Protein AF-A0A1K1P0M0-F1 (afdb_monomer)

Solvent-accessible surface area (backbone atoms only — not comparable to full-atom values): 11527 Å² total; per-residue (Å²): 137,91,86,79,91,86,73,49,51,72,96,44,72,70,45,14,29,52,44,31,20,53,54,50,42,76,74,61,51,76,80,54,73,44,41,43,78,38,60,40,75,85,48,90,54,63,65,51,54,67,32,54,59,63,50,19,52,50,52,29,37,42,72,56,42,67,52,69,46,62,41,50,71,63,39,63,39,35,50,56,74,47,68,60,59,44,75,55,93,95,63,62,42,75,55,58,67,72,58,46,43,53,49,48,31,52,33,43,26,72,75,70,69,45,81,49,93,42,55,69,55,27,54,51,50,46,30,47,52,50,23,52,50,50,50,42,40,76,73,68,45,67,59,83,80,44,60,68,53,37,33,56,42,50,46,40,61,78,41,55,67,63,51,60,57,78,69,63,72,88,72,86,85,74,84,81,78,71,85,90,79,74,82,73,77,92,74,78,93,80,86,132

Radius of gyration: 18.88 Å; Cα contacts (8 Å, |Δi|>4): 207; chains: 1; bounding box: 41×46×56 Å

Secondary structure (DSSP, 8-state):
---------SSSHHHHHHHHHHHHHHH--TT---EEEPP-TT-SSHHHHH-HHHHHHHHHHHHHTS--EEE-TTHHHHHTT--SEESSTTS-EEPPHHHHHHHHHHHHHHHH----SSHHHHHHHHHHHHHHHHHHHHTT--GGGS-HHHHHHHHHHH-HHHHHHHT---------------PPP-------

Structure (mmCIF, N/CA/C/O backbone):
data_AF-A0A1K1P0M0-F1
#
_entry.id   AF-A0A1K1P0M0-F1
#
loop_
_atom_site.group_PDB
_atom_site.id
_atom_site.type_symbol
_atom_site.label_atom_id
_atom_site.label_alt_id
_atom_site.label_comp_id
_atom_site.label_asym_id
_atom_site.label_entity_id
_atom_site.label_seq_id
_atom_site.pdbx_PDB_ins_code
_atom_site.Cartn_x
_atom_site.Cartn_y
_atom_site.Cartn_z
_atom_site.occupancy
_atom_site.B_iso_or_equiv
_atom_site.auth_seq_id
_atom_site.auth_comp_id
_atom_site.auth_asym_id
_atom_site.auth_atom_id
_atom_site.pdbx_PDB_model_num
ATOM 1 N N . MET A 1 1 ? 10.288 -13.208 8.713 1.00 59.00 1 MET A N 1
ATOM 2 C CA . MET A 1 1 ? 9.704 -12.648 7.476 1.00 59.00 1 MET A CA 1
ATOM 3 C C . MET A 1 1 ? 10.848 -12.264 6.558 1.00 59.00 1 MET A C 1
ATOM 5 O O . MET A 1 1 ? 11.772 -11.614 7.030 1.00 59.00 1 MET A O 1
ATOM 9 N N . THR A 1 2 ? 10.818 -12.685 5.298 1.00 74.25 2 THR A N 1
ATOM 10 C CA . THR A 1 2 ? 11.825 -12.286 4.304 1.00 74.25 2 THR A CA 1
ATOM 11 C C . THR A 1 2 ? 11.268 -11.102 3.524 1.00 74.25 2 THR A C 1
ATOM 13 O O . THR A 1 2 ? 10.201 -11.223 2.932 1.00 74.25 2 THR A O 1
ATOM 16 N N . ALA A 1 3 ? 11.953 -9.958 3.546 1.00 83.12 3 ALA A N 1
ATOM 17 C CA . ALA A 1 3 ? 11.587 -8.788 2.751 1.00 83.12 3 ALA A CA 1
ATOM 18 C C . ALA A 1 3 ? 12.513 -8.687 1.536 1.00 83.12 3 ALA A C 1
ATOM 20 O O . ALA A 1 3 ? 13.727 -8.838 1.668 1.00 83.12 3 ALA A O 1
ATOM 21 N N . LYS A 1 4 ? 11.944 -8.445 0.355 1.00 88.19 4 LYS A N 1
ATOM 22 C CA . LYS A 1 4 ? 12.684 -8.321 -0.903 1.00 88.19 4 LYS A CA 1
ATOM 23 C C . LYS A 1 4 ? 12.087 -7.177 -1.713 1.00 88.19 4 LYS A C 1
ATOM 25 O O . LYS A 1 4 ? 10.895 -7.192 -2.003 1.00 88.19 4 LYS A O 1
ATOM 30 N N . GLU A 1 5 ? 12.914 -6.209 -2.090 1.00 90.44 5 GLU A N 1
ATOM 31 C CA . GLU A 1 5 ? 12.533 -5.233 -3.110 1.00 90.44 5 GLU A CA 1
ATOM 32 C C . GLU A 1 5 ? 12.697 -5.853 -4.498 1.00 90.44 5 GLU A C 1
ATOM 34 O O . GLU A 1 5 ? 13.702 -6.508 -4.789 1.00 90.44 5 GLU A O 1
ATOM 39 N N . LEU A 1 6 ? 11.693 -5.662 -5.351 1.00 90.06 6 LEU A N 1
ATOM 40 C CA . LEU A 1 6 ? 11.694 -6.163 -6.720 1.00 90.06 6 LEU A CA 1
ATOM 41 C C . LEU A 1 6 ? 11.953 -5.009 -7.683 1.00 90.06 6 LEU A C 1
ATOM 43 O O . LEU A 1 6 ? 11.290 -3.974 -7.621 1.00 90.06 6 LEU A O 1
ATOM 47 N N . THR A 1 7 ? 12.882 -5.221 -8.612 1.00 86.69 7 THR A N 1
ATOM 48 C CA . THR A 1 7 ? 13.257 -4.231 -9.623 1.00 86.69 7 THR A CA 1
ATOM 49 C C . THR A 1 7 ? 13.155 -4.855 -11.006 1.00 86.69 7 THR A C 1
ATOM 51 O O . THR A 1 7 ? 13.634 -5.963 -11.236 1.00 86.69 7 THR A O 1
ATOM 54 N N . GLY A 1 8 ? 12.547 -4.131 -11.946 1.00 86.75 8 GLY A N 1
ATOM 55 C CA . GLY A 1 8 ? 12.520 -4.531 -13.350 1.00 86.75 8 GLY A CA 1
ATOM 56 C C . GLY A 1 8 ? 13.894 -4.399 -14.014 1.00 86.75 8 GLY A C 1
ATOM 57 O O . GLY A 1 8 ? 14.577 -3.388 -13.847 1.00 86.75 8 GLY A O 1
ATOM 58 N N . ALA A 1 9 ? 14.276 -5.386 -14.820 1.00 88.12 9 ALA A N 1
ATOM 59 C CA . ALA A 1 9 ? 15.547 -5.450 -15.530 1.00 88.12 9 ALA A CA 1
ATOM 60 C C . ALA A 1 9 ? 15.396 -5.223 -17.048 1.00 88.12 9 ALA A C 1
ATOM 62 O O . ALA A 1 9 ? 14.361 -5.491 -17.661 1.00 88.12 9 ALA A O 1
ATOM 63 N N . GLY A 1 10 ? 16.474 -4.760 -17.686 1.00 86.31 10 GLY A N 1
ATOM 64 C CA . GLY A 1 10 ? 16.570 -4.616 -19.142 1.00 86.31 10 GLY A CA 1
ATOM 65 C C . GLY A 1 10 ? 16.780 -3.183 -19.631 1.00 86.31 10 GLY A C 1
ATOM 66 O O . GLY A 1 10 ? 16.674 -2.220 -18.877 1.00 86.31 10 GLY A O 1
ATOM 67 N N . ALA A 1 11 ? 17.093 -3.059 -20.923 1.00 84.62 11 ALA A N 1
ATOM 68 C CA . ALA A 1 11 ? 17.502 -1.793 -21.533 1.00 84.62 11 ALA A CA 1
ATOM 69 C C . ALA A 1 11 ? 16.336 -0.821 -21.796 1.00 84.62 11 ALA A C 1
ATOM 71 O O . ALA A 1 11 ? 16.529 0.388 -21.736 1.00 84.62 11 ALA A O 1
ATOM 72 N N . SER A 1 12 ? 15.123 -1.326 -22.051 1.00 87.25 12 SER A N 1
ATOM 73 C CA . SER A 1 12 ? 13.947 -0.504 -22.365 1.00 87.25 12 SER A CA 1
ATOM 74 C C . SER A 1 12 ? 12.907 -0.515 -21.244 1.00 87.25 12 SER A C 1
ATOM 76 O O . SER A 1 12 ? 12.762 -1.502 -20.519 1.00 87.25 12 SER A O 1
ATOM 78 N N . THR A 1 13 ? 12.140 0.570 -21.124 1.00 84.81 13 THR A N 1
ATOM 79 C CA . THR A 1 13 ? 11.051 0.698 -20.142 1.00 84.81 13 THR A CA 1
ATOM 80 C C . THR A 1 13 ? 10.025 -0.441 -20.232 1.00 84.81 13 THR A C 1
ATOM 82 O O . THR A 1 13 ? 9.745 -1.039 -19.192 1.00 84.81 13 THR A O 1
ATOM 85 N N . PRO A 1 14 ? 9.529 -0.849 -21.423 1.00 89.62 14 PRO A N 1
ATOM 86 C CA . PRO A 1 14 ? 8.622 -1.995 -21.527 1.00 89.62 14 PRO A CA 1
ATOM 87 C C . PRO A 1 14 ? 9.239 -3.297 -21.011 1.00 89.62 14 PRO A C 1
ATOM 89 O O . PRO A 1 14 ? 8.569 -4.079 -20.339 1.00 89.62 14 PRO A O 1
ATOM 92 N N . ARG A 1 15 ? 10.535 -3.524 -21.274 1.00 90.25 15 ARG A N 1
ATOM 93 C CA . ARG A 1 15 ? 11.228 -4.723 -20.793 1.00 90.25 15 ARG A CA 1
ATOM 94 C C . ARG A 1 15 ? 11.337 -4.720 -19.269 1.00 90.25 15 ARG A C 1
ATOM 96 O O . ARG A 1 15 ? 11.012 -5.737 -18.662 1.00 90.25 15 ARG A O 1
ATOM 103 N N . LYS A 1 16 ? 11.692 -3.580 -18.664 1.00 89.88 16 LYS A N 1
ATOM 104 C CA . LYS A 1 16 ? 11.721 -3.419 -17.201 1.00 89.88 16 LYS A CA 1
ATOM 105 C C . LYS A 1 16 ? 10.355 -3.724 -16.586 1.00 89.88 16 LYS A C 1
ATOM 107 O O . LYS A 1 16 ? 10.281 -4.563 -15.696 1.00 89.88 16 LYS A O 1
ATOM 112 N N . ILE A 1 17 ? 9.280 -3.138 -17.116 1.00 91.06 17 ILE A N 1
ATOM 113 C CA . ILE A 1 17 ? 7.904 -3.364 -16.636 1.00 91.06 17 ILE A CA 1
ATOM 114 C C . ILE A 1 17 ? 7.514 -4.842 -16.734 1.00 91.06 17 ILE A C 1
ATOM 116 O O . ILE A 1 17 ? 7.043 -5.415 -15.756 1.00 91.06 17 ILE A O 1
ATOM 120 N N . ARG A 1 18 ? 7.758 -5.480 -17.886 1.00 92.69 18 ARG A N 1
ATOM 121 C CA . ARG A 1 18 ? 7.461 -6.905 -18.088 1.00 92.69 18 ARG A CA 1
ATOM 122 C C . ARG A 1 18 ? 8.219 -7.787 -17.097 1.00 92.69 18 ARG A C 1
ATOM 124 O O . ARG A 1 18 ? 7.622 -8.643 -16.464 1.00 92.69 18 ARG A O 1
ATOM 131 N N . THR A 1 19 ? 9.522 -7.563 -16.930 1.00 94.62 19 THR A N 1
ATOM 132 C CA . THR A 1 19 ? 10.316 -8.361 -15.980 1.00 94.62 19 THR A CA 1
ATOM 133 C C . THR A 1 19 ? 9.900 -8.126 -14.531 1.00 94.62 19 THR A C 1
ATOM 135 O O . THR A 1 19 ? 9.879 -9.078 -13.766 1.00 94.62 19 THR A O 1
ATOM 138 N N . LEU A 1 20 ? 9.506 -6.902 -14.156 1.00 93.81 20 LEU A N 1
ATOM 139 C CA . LEU A 1 20 ? 8.947 -6.628 -12.833 1.00 93.81 20 LEU A CA 1
ATOM 140 C C . LEU A 1 20 ? 7.632 -7.387 -12.618 1.00 93.81 20 LEU A C 1
ATOM 142 O O . LEU A 1 20 ? 7.454 -7.996 -11.571 1.00 93.81 20 LEU A O 1
ATOM 146 N N . HIS A 1 21 ? 6.738 -7.387 -13.610 1.00 94.75 21 HIS A N 1
ATOM 147 C CA . HIS A 1 21 ? 5.517 -8.196 -13.587 1.00 94.75 21 HIS A CA 1
ATOM 148 C C . HIS A 1 21 ? 5.841 -9.682 -13.376 1.00 94.75 21 HIS A C 1
ATOM 150 O O . HIS A 1 21 ? 5.259 -10.314 -12.498 1.00 94.75 21 HIS A O 1
ATOM 156 N N . ASP A 1 22 ? 6.809 -10.222 -14.122 1.00 95.06 22 ASP A N 1
ATOM 157 C CA . ASP A 1 22 ? 7.215 -11.624 -14.002 1.00 95.06 22 ASP A CA 1
ATOM 158 C C . ASP A 1 22 ? 7.833 -11.934 -12.627 1.00 95.06 22 ASP A C 1
ATOM 160 O O . ASP A 1 22 ? 7.582 -13.002 -12.076 1.00 95.06 22 ASP A O 1
ATOM 164 N N . GLU A 1 23 ? 8.607 -11.013 -12.041 1.00 95.06 23 GLU A N 1
ATOM 165 C CA . GLU A 1 23 ? 9.114 -11.151 -10.669 1.00 95.06 23 GLU A CA 1
ATOM 166 C C . GLU A 1 23 ? 7.971 -11.187 -9.650 1.00 95.06 23 GLU A C 1
ATOM 168 O O . GLU A 1 23 ? 7.944 -12.083 -8.810 1.00 95.06 23 GLU A O 1
ATOM 173 N N . VAL A 1 24 ? 7.010 -10.258 -9.733 1.00 94.56 24 VAL A N 1
ATOM 174 C CA . VAL A 1 24 ? 5.856 -10.223 -8.819 1.00 94.56 24 VAL A CA 1
ATOM 175 C C . VAL A 1 24 ? 5.050 -11.518 -8.927 1.00 94.56 24 VAL A C 1
ATOM 177 O O . VAL A 1 24 ? 4.730 -12.117 -7.904 1.00 94.56 24 VAL A O 1
ATOM 180 N N . LEU A 1 25 ? 4.790 -12.000 -10.148 1.00 94.12 25 LEU A N 1
ATOM 181 C CA . LEU A 1 25 ? 4.067 -13.253 -10.382 1.00 94.12 25 LEU A CA 1
ATOM 182 C C . LEU A 1 25 ? 4.681 -14.450 -9.647 1.00 94.12 25 LEU A C 1
ATOM 184 O O . LEU A 1 25 ? 3.941 -15.285 -9.140 1.00 94.12 25 LEU A O 1
ATOM 188 N N . ARG A 1 26 ? 6.015 -14.544 -9.563 1.00 94.75 26 ARG A N 1
ATOM 189 C CA . ARG A 1 26 ? 6.697 -15.666 -8.885 1.00 94.75 26 ARG A CA 1
ATOM 190 C C . ARG A 1 26 ? 6.515 -15.670 -7.370 1.00 94.75 26 ARG A C 1
ATOM 192 O O . ARG A 1 26 ? 6.800 -16.681 -6.735 1.00 94.75 26 ARG A O 1
ATOM 199 N N . HIS A 1 27 ? 6.091 -14.547 -6.802 1.00 93.69 27 HIS A N 1
ATOM 200 C CA . HIS A 1 27 ? 5.892 -14.385 -5.368 1.00 93.69 27 HIS A CA 1
ATOM 201 C C . HIS A 1 27 ? 4.422 -14.474 -4.947 1.00 93.69 27 HIS A C 1
ATOM 203 O O . HIS A 1 27 ? 4.163 -14.523 -3.749 1.00 93.69 27 HIS A O 1
ATOM 209 N N . LEU A 1 28 ? 3.485 -14.511 -5.899 1.00 95.00 28 LEU A N 1
ATOM 210 C CA . LEU A 1 28 ? 2.056 -14.619 -5.625 1.00 95.00 28 LEU A CA 1
ATOM 211 C C . LEU A 1 28 ? 1.578 -16.069 -5.690 1.00 95.00 28 LEU A C 1
ATOM 213 O O . LEU A 1 28 ? 2.011 -16.855 -6.536 1.00 95.00 28 LEU A O 1
ATOM 217 N N . GLN A 1 29 ? 0.624 -16.396 -4.830 1.00 95.62 29 GLN A N 1
ATOM 218 C CA . GLN A 1 29 ? -0.077 -17.670 -4.788 1.00 95.62 29 GLN A CA 1
ATOM 219 C C . GLN A 1 29 ? -1.588 -17.459 -4.903 1.00 95.62 29 GLN A C 1
ATOM 221 O O . GLN A 1 29 ? -2.139 -16.404 -4.583 1.00 95.62 29 GLN A O 1
ATOM 226 N N . LYS A 1 30 ? -2.290 -18.490 -5.387 1.00 95.00 30 LYS A N 1
ATOM 227 C CA . LYS A 1 30 ? -3.756 -18.480 -5.396 1.00 95.00 30 LYS A CA 1
ATOM 228 C C . LYS A 1 30 ? -4.265 -18.384 -3.958 1.00 95.00 30 LYS A C 1
ATOM 230 O O . LYS A 1 30 ? -3.856 -19.176 -3.116 1.00 95.00 30 LYS A O 1
ATOM 235 N N . GLY A 1 31 ? -5.195 -17.463 -3.717 1.00 92.38 31 GLY A N 1
ATOM 236 C CA . GLY A 1 31 ? -5.786 -17.233 -2.397 1.00 92.38 31 GLY A CA 1
ATOM 237 C C . GLY A 1 31 ? -5.053 -16.205 -1.532 1.00 92.38 31 GLY A C 1
ATOM 238 O O . GLY A 1 31 ? -5.525 -15.924 -0.432 1.00 92.38 31 GLY A O 1
ATOM 239 N N . ASP A 1 32 ? -3.952 -15.617 -2.011 1.00 95.00 32 ASP A N 1
ATOM 240 C CA . ASP A 1 32 ? -3.302 -14.506 -1.313 1.00 95.00 32 ASP A CA 1
ATOM 241 C C . ASP A 1 32 ? -4.256 -13.316 -1.137 1.00 95.00 32 ASP A C 1
ATOM 243 O O . ASP A 1 32 ? -5.028 -12.972 -2.029 1.00 95.00 32 ASP A O 1
ATOM 247 N N . ASN A 1 33 ? -4.159 -12.624 -0.000 1.00 94.75 33 ASN A N 1
ATOM 248 C CA . ASN A 1 33 ? -4.818 -11.333 0.190 1.00 94.75 33 ASN A CA 1
ATOM 249 C C . ASN A 1 33 ? -3.827 -10.222 -0.162 1.00 94.75 33 ASN A C 1
ATOM 251 O O . ASN A 1 33 ? -2.877 -9.967 0.580 1.00 94.75 33 ASN A O 1
ATOM 255 N N . VAL A 1 34 ? -4.046 -9.554 -1.292 1.00 96.31 34 VAL A N 1
ATOM 256 C CA . VAL A 1 34 ? -3.134 -8.528 -1.811 1.00 96.31 34 VAL A CA 1
ATOM 257 C C . VAL A 1 34 ? -3.750 -7.144 -1.634 1.00 96.31 34 VAL A C 1
ATOM 259 O O . VAL A 1 34 ? -4.907 -6.935 -1.986 1.00 96.31 34 VAL A O 1
ATOM 262 N N . CYS A 1 35 ? -2.972 -6.183 -1.134 1.00 96.62 35 CYS A N 1
ATOM 263 C CA . CYS A 1 35 ? -3.336 -4.766 -1.111 1.00 96.62 35 CYS A CA 1
ATOM 264 C C . CYS A 1 35 ? -2.282 -3.950 -1.866 1.00 96.62 35 CYS A C 1
ATOM 266 O O . CYS A 1 35 ? -1.083 -4.117 -1.645 1.00 96.62 35 CYS A O 1
ATOM 268 N N . ILE A 1 36 ? -2.733 -3.075 -2.765 1.00 94.31 36 ILE A N 1
ATOM 269 C CA . ILE A 1 36 ? -1.879 -2.254 -3.632 1.00 94.31 36 ILE A CA 1
ATOM 270 C C . ILE A 1 36 ? -2.223 -0.778 -3.418 1.00 94.31 36 ILE A C 1
ATOM 2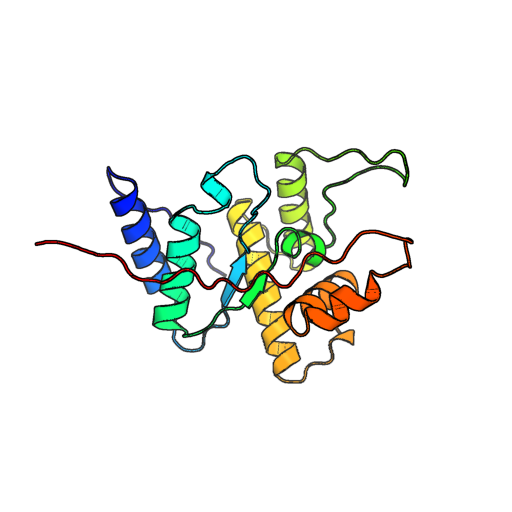72 O O . ILE A 1 36 ? -3.396 -0.406 -3.363 1.00 94.31 36 ILE A O 1
ATOM 276 N N . GLU A 1 37 ? -1.213 0.093 -3.345 1.00 90.38 37 GLU A N 1
ATOM 277 C CA . GLU A 1 37 ? -1.454 1.538 -3.284 1.00 90.38 37 GLU A CA 1
ATOM 278 C C . GLU A 1 37 ? -2.148 2.037 -4.568 1.00 90.38 37 GLU A C 1
ATOM 280 O O . GLU A 1 37 ? -1.779 1.715 -5.708 1.00 90.38 37 GLU A O 1
ATOM 285 N N . GLY A 1 38 ? -3.197 2.829 -4.369 1.00 87.38 38 GLY A N 1
ATOM 286 C CA . GLY A 1 38 ? -3.922 3.542 -5.406 1.00 87.38 38 GLY A CA 1
ATOM 287 C C . GLY A 1 38 ? -3.037 4.562 -6.115 1.00 87.38 38 GLY A C 1
ATOM 288 O O . GLY A 1 38 ? -2.067 5.075 -5.564 1.00 87.38 38 GLY A O 1
ATOM 289 N N . PHE A 1 39 ? -3.390 4.886 -7.356 1.00 81.81 39 PHE A N 1
ATOM 290 C CA . PHE A 1 39 ? -2.677 5.914 -8.105 1.00 81.81 39 PHE A CA 1
ATOM 291 C C . PHE A 1 39 ? -2.803 7.278 -7.420 1.00 81.81 39 PHE A C 1
ATOM 293 O O . PHE A 1 39 ? -3.899 7.715 -7.064 1.00 81.81 39 PHE A O 1
ATOM 300 N N . ALA A 1 40 ? -1.682 7.984 -7.286 1.00 69.94 40 ALA A N 1
ATOM 301 C CA . ALA A 1 40 ? -1.664 9.362 -6.813 1.00 69.94 40 ALA A CA 1
ATOM 302 C C . ALA A 1 40 ? -1.990 10.308 -7.978 1.00 69.94 40 ALA A C 1
ATOM 304 O O . ALA A 1 40 ? -1.088 10.960 -8.490 1.00 69.94 40 ALA A O 1
ATOM 305 N N . LEU A 1 41 ? -3.259 10.346 -8.412 1.00 64.56 41 LEU A N 1
ATOM 306 C CA . LEU A 1 41 ? -3.717 11.062 -9.619 1.00 64.56 41 LEU A CA 1
ATOM 307 C C . LEU A 1 41 ? -3.352 12.561 -9.648 1.00 64.56 41 LEU A C 1
ATOM 309 O O . LEU A 1 41 ? -3.195 13.125 -10.726 1.00 64.56 41 LEU A O 1
ATOM 313 N N . ASP A 1 42 ? -3.167 13.175 -8.478 1.00 55.91 42 ASP A N 1
ATOM 314 C CA . ASP A 1 42 ? -2.805 14.591 -8.323 1.00 55.91 42 ASP A CA 1
ATOM 315 C C . ASP A 1 42 ? -1.281 14.832 -8.258 1.00 55.91 42 ASP A C 1
ATOM 317 O O . ASP A 1 42 ? -0.825 15.956 -8.029 1.00 55.91 42 ASP A O 1
ATOM 321 N N . ALA A 1 43 ? -0.460 13.788 -8.405 1.00 56.25 43 ALA A N 1
ATOM 322 C CA . ALA A 1 43 ? 0.988 13.938 -8.445 1.00 56.25 43 ALA A CA 1
ATOM 323 C C . ALA A 1 43 ? 1.409 14.595 -9.769 1.00 56.25 43 ALA A C 1
ATOM 325 O O . ALA A 1 43 ? 1.168 14.054 -10.843 1.00 56.25 43 ALA A O 1
ATOM 326 N N . GLN A 1 44 ? 2.106 15.735 -9.685 1.00 51.28 44 GLN A N 1
ATOM 327 C CA . GLN A 1 44 ? 2.712 16.413 -10.846 1.00 51.28 44 GLN A CA 1
ATOM 328 C C . GLN A 1 44 ? 3.745 15.539 -11.581 1.00 51.28 44 GLN A C 1
ATOM 330 O O . GLN A 1 44 ? 4.070 15.796 -12.736 1.00 51.28 44 GLN A O 1
ATOM 335 N N . ASP A 1 45 ? 4.248 14.499 -10.915 1.00 49.75 45 ASP A N 1
ATOM 336 C CA . ASP A 1 45 ? 5.113 13.486 -11.502 1.00 49.75 45 ASP A CA 1
ATOM 337 C C . ASP A 1 45 ? 4.247 12.401 -12.165 1.00 49.75 45 ASP A C 1
ATOM 339 O O . ASP A 1 45 ? 3.702 11.508 -11.503 1.00 49.75 45 ASP A O 1
ATOM 343 N N . THR A 1 46 ? 4.115 12.486 -13.490 1.00 44.41 46 THR A N 1
ATOM 344 C CA . THR A 1 46 ? 3.365 11.549 -14.346 1.00 44.41 46 THR A CA 1
ATOM 345 C C . THR A 1 46 ? 3.830 10.094 -14.199 1.00 44.41 46 THR A C 1
ATOM 347 O O . THR A 1 46 ? 3.083 9.171 -14.524 1.00 44.41 46 THR A O 1
ATOM 350 N N . ASN A 1 47 ? 5.000 9.853 -13.594 1.00 46.31 47 ASN A N 1
ATOM 351 C CA . ASN A 1 47 ? 5.449 8.519 -13.202 1.00 46.31 47 ASN A CA 1
ATOM 352 C C . ASN A 1 47 ? 4.580 7.860 -12.111 1.00 46.31 47 ASN A C 1
ATOM 354 O O . ASN A 1 47 ? 4.611 6.641 -11.974 1.00 46.31 47 ASN A O 1
ATOM 358 N N . LYS A 1 48 ? 3.787 8.592 -11.320 1.00 44.78 48 LYS A N 1
ATOM 359 C CA . LYS A 1 48 ? 2.968 7.995 -10.235 1.00 44.78 48 LYS A CA 1
ATOM 360 C C . LYS A 1 48 ? 1.506 7.761 -10.595 1.00 44.78 48 LYS A C 1
ATOM 362 O O . LYS A 1 48 ? 0.838 6.963 -9.943 1.00 44.78 48 LYS A O 1
ATOM 367 N N . VAL A 1 49 ? 1.027 8.425 -11.640 1.00 46.19 49 VAL A N 1
ATOM 368 C CA . VAL A 1 49 ? -0.362 8.337 -12.113 1.00 46.19 49 VAL A CA 1
ATOM 369 C C . VAL A 1 49 ? -0.542 7.168 -13.090 1.00 46.19 49 VAL A C 1
ATOM 371 O O . VAL A 1 49 ? -1.638 6.636 -13.230 1.00 46.19 49 VAL A O 1
ATOM 374 N N . SER A 1 50 ? 0.549 6.725 -13.727 1.00 54.31 50 SER A N 1
ATOM 375 C CA . SER A 1 50 ? 0.522 5.714 -14.787 1.00 54.31 50 SER A CA 1
ATOM 376 C C . SER A 1 50 ? 1.854 4.973 -14.983 1.00 54.31 50 SER A C 1
ATOM 378 O O . SER A 1 50 ? 2.127 4.517 -16.095 1.00 54.31 50 SER A O 1
ATOM 380 N N . SER A 1 51 ? 2.728 4.846 -13.967 1.00 64.56 51 SER A N 1
ATOM 381 C CA . SER A 1 51 ? 3.922 4.006 -14.162 1.00 64.56 51 SER A CA 1
ATOM 382 C C . SER A 1 51 ? 3.501 2.574 -14.438 1.00 64.56 51 SER A C 1
ATOM 384 O O . SER A 1 51 ? 2.698 1.980 -13.714 1.00 64.56 51 SER A O 1
ATOM 386 N N . GLY A 1 52 ? 4.115 1.984 -15.462 1.00 74.25 52 GLY A N 1
ATOM 387 C CA . GLY A 1 52 ? 3.934 0.569 -15.754 1.00 74.25 52 GLY A CA 1
ATOM 388 C C . GLY A 1 52 ? 4.294 -0.340 -14.576 1.00 74.25 52 GLY A C 1
ATOM 389 O O . GLY A 1 52 ? 3.838 -1.471 -14.550 1.00 74.25 52 GLY A O 1
ATOM 390 N N . ASN A 1 53 ? 5.029 0.143 -13.568 1.00 83.12 53 ASN A N 1
ATOM 391 C CA . ASN A 1 53 ? 5.351 -0.624 -12.364 1.00 83.12 53 ASN A CA 1
ATOM 392 C C . ASN A 1 53 ? 4.122 -0.911 -11.489 1.00 83.12 53 ASN A C 1
ATOM 394 O O . ASN A 1 53 ? 3.950 -2.040 -11.037 1.00 83.12 53 ASN A O 1
ATOM 398 N N . ASN A 1 54 ? 3.252 0.079 -11.262 1.00 85.56 54 ASN A N 1
ATOM 399 C CA . ASN A 1 54 ? 2.030 -0.148 -10.483 1.00 85.56 54 ASN A CA 1
ATOM 400 C C . ASN A 1 54 ? 1.079 -1.079 -11.263 1.00 85.56 54 ASN A C 1
ATOM 402 O O . ASN A 1 54 ? 0.541 -2.034 -10.705 1.00 85.56 54 ASN A O 1
ATOM 406 N N . TRP A 1 55 ? 0.978 -0.886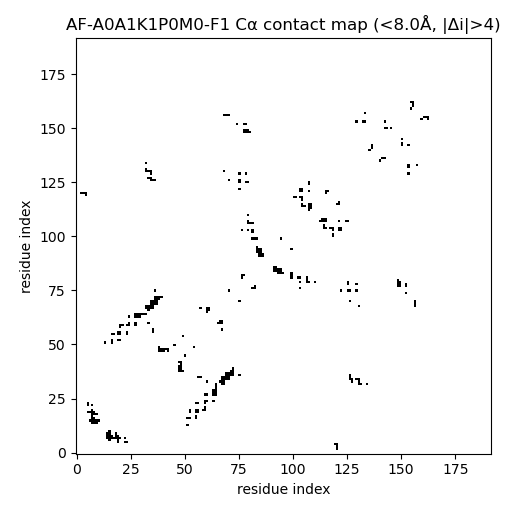 -12.585 1.00 89.50 55 TRP A N 1
ATOM 407 C CA . TRP A 1 55 ? 0.256 -1.810 -13.463 1.00 89.50 55 TRP A CA 1
ATOM 408 C C . TRP A 1 55 ? 0.847 -3.222 -13.474 1.00 89.50 55 TRP A C 1
ATOM 410 O O . TRP A 1 55 ? 0.081 -4.175 -13.459 1.00 89.50 55 TRP A O 1
ATOM 420 N N . ALA A 1 56 ? 2.170 -3.384 -13.434 1.00 91.81 56 ALA A N 1
ATOM 421 C CA . ALA A 1 56 ? 2.813 -4.694 -13.358 1.00 91.81 56 ALA A CA 1
ATOM 422 C C . ALA A 1 56 ? 2.345 -5.483 -12.127 1.00 91.81 56 ALA A C 1
ATOM 424 O O . ALA A 1 56 ? 1.980 -6.648 -12.260 1.00 91.81 56 ALA A O 1
ATOM 425 N N . ALA A 1 57 ? 2.284 -4.838 -10.957 1.00 92.12 57 ALA A N 1
ATOM 426 C CA . ALA A 1 57 ? 1.779 -5.465 -9.738 1.00 92.12 57 ALA A CA 1
ATOM 427 C C . ALA A 1 57 ? 0.279 -5.793 -9.826 1.00 92.12 57 ALA A C 1
ATOM 429 O O . ALA A 1 57 ? -0.127 -6.896 -9.469 1.00 92.12 57 ALA A O 1
ATOM 430 N N . ARG A 1 58 ? -0.541 -4.868 -10.350 1.00 93.94 58 ARG A N 1
ATOM 431 C CA . ARG A 1 58 ? -1.991 -5.076 -10.523 1.00 93.94 58 ARG A CA 1
ATOM 432 C C . ARG A 1 58 ? -2.300 -6.219 -11.481 1.00 93.94 58 ARG A C 1
ATOM 434 O O . ARG A 1 58 ? -3.113 -7.066 -11.149 1.00 93.94 58 ARG A O 1
ATOM 441 N N . LEU A 1 59 ? -1.640 -6.256 -12.638 1.00 94.81 59 LEU A N 1
ATOM 442 C CA . LEU A 1 59 ? -1.813 -7.313 -13.636 1.00 94.81 59 LEU A CA 1
ATOM 443 C C . LEU A 1 59 ? -1.347 -8.668 -13.096 1.00 94.81 59 LEU A C 1
ATOM 445 O O . LEU A 1 59 ? -1.995 -9.678 -13.347 1.00 94.81 59 LEU A O 1
ATOM 449 N N . ALA A 1 60 ? -0.256 -8.697 -12.323 1.00 95.31 60 ALA A N 1
ATOM 450 C CA . ALA A 1 60 ? 0.208 -9.924 -11.688 1.00 95.31 60 ALA A CA 1
ATOM 451 C C . ALA A 1 60 ? -0.796 -10.445 -10.641 1.00 95.31 60 ALA A C 1
ATOM 453 O O . ALA A 1 60 ? -1.131 -11.630 -10.647 1.00 95.31 60 ALA A O 1
ATOM 454 N N . ALA A 1 61 ? -1.307 -9.557 -9.780 1.00 95.38 61 ALA A N 1
ATOM 455 C CA . ALA A 1 61 ? -2.318 -9.889 -8.777 1.00 95.38 61 ALA A CA 1
ATOM 456 C C . ALA A 1 61 ? -3.640 -10.334 -9.415 1.00 95.38 61 ALA A C 1
ATOM 458 O O . ALA A 1 61 ? -4.163 -11.385 -9.058 1.00 95.38 61 ALA A O 1
ATOM 459 N N . ASP A 1 62 ? -4.138 -9.599 -10.408 1.00 95.56 62 ASP A N 1
ATOM 460 C CA . ASP A 1 62 ? -5.325 -9.969 -11.184 1.00 95.56 62 ASP A CA 1
ATOM 461 C C . ASP A 1 62 ? -5.171 -11.361 -11.818 1.00 95.56 62 ASP A C 1
ATOM 463 O O . ASP A 1 62 ? -6.034 -12.220 -11.669 1.00 95.56 62 ASP A O 1
ATOM 467 N N . ARG A 1 63 ? -4.011 -11.644 -12.423 1.00 95.06 63 ARG A N 1
ATOM 468 C CA . ARG A 1 63 ? -3.749 -12.921 -13.095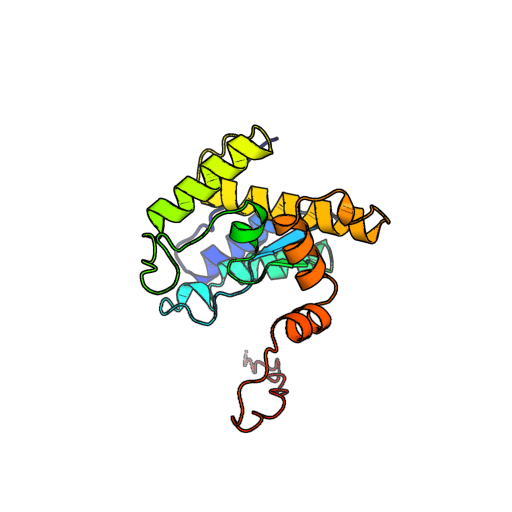 1.00 95.06 63 ARG A CA 1
ATOM 469 C C . ARG A 1 63 ? -3.683 -14.133 -12.159 1.00 95.06 63 ARG A C 1
ATOM 471 O O . ARG A 1 63 ? -4.080 -15.222 -12.573 1.00 95.06 63 ARG A O 1
ATOM 478 N N . ILE A 1 64 ? -3.113 -13.995 -10.959 1.00 96.06 64 ILE A N 1
ATOM 479 C CA . ILE A 1 64 ? -2.880 -15.131 -10.041 1.00 96.06 64 ILE A CA 1
ATOM 480 C C . ILE A 1 64 ? -3.954 -15.235 -8.964 1.00 96.06 64 ILE A C 1
ATOM 482 O O . ILE A 1 64 ? -4.420 -16.336 -8.667 1.00 96.06 64 ILE A O 1
ATOM 486 N N . VAL A 1 65 ? -4.336 -14.102 -8.382 1.00 95.50 65 VAL A N 1
ATOM 487 C CA . VAL A 1 65 ? -5.262 -14.021 -7.249 1.00 95.50 65 VAL A CA 1
ATOM 488 C C . VAL A 1 65 ? -6.694 -13.772 -7.724 1.00 95.50 65 VAL A C 1
ATOM 490 O O . VAL A 1 65 ? -7.631 -14.299 -7.132 1.00 95.50 65 VAL A O 1
ATOM 493 N N . GLY A 1 66 ? -6.880 -13.001 -8.799 1.00 93.69 66 GLY A N 1
ATOM 494 C CA . GLY A 1 66 ? -8.199 -12.646 -9.344 1.00 93.69 66 GLY A CA 1
ATOM 495 C C . GLY A 1 66 ? -8.857 -11.431 -8.685 1.00 93.69 66 GLY A C 1
ATOM 496 O O . GLY A 1 66 ? -9.866 -10.938 -9.181 1.00 93.69 66 GLY A O 1
ATOM 497 N N . ALA A 1 67 ? -8.300 -10.930 -7.581 1.00 91.81 67 ALA A N 1
ATOM 498 C CA . ALA A 1 67 ? -8.723 -9.699 -6.926 1.00 91.81 67 ALA A CA 1
ATOM 499 C C . ALA A 1 67 ? -7.589 -9.131 -6.061 1.00 91.81 67 ALA A C 1
ATOM 501 O O . ALA A 1 67 ? -6.678 -9.847 -5.648 1.00 91.81 67 ALA A O 1
ATOM 502 N N . PHE A 1 68 ? -7.659 -7.836 -5.768 1.00 95.69 68 PHE A N 1
ATOM 503 C CA . PHE A 1 68 ? -6.793 -7.169 -4.801 1.00 95.69 68 PHE A CA 1
ATOM 504 C C . PHE A 1 68 ? -7.515 -5.956 -4.208 1.00 95.69 68 PHE A C 1
ATOM 506 O O . PHE A 1 68 ? -8.366 -5.336 -4.847 1.00 95.69 68 PHE A O 1
ATOM 513 N N . GLU A 1 69 ? -7.144 -5.597 -2.988 1.00 95.88 69 GLU A N 1
ATOM 514 C CA . GLU A 1 69 ? -7.603 -4.391 -2.312 1.00 95.88 69 GLU A CA 1
ATOM 515 C C . GLU A 1 69 ? -6.789 -3.180 -2.768 1.00 95.88 69 GLU A C 1
ATOM 517 O O . GLU A 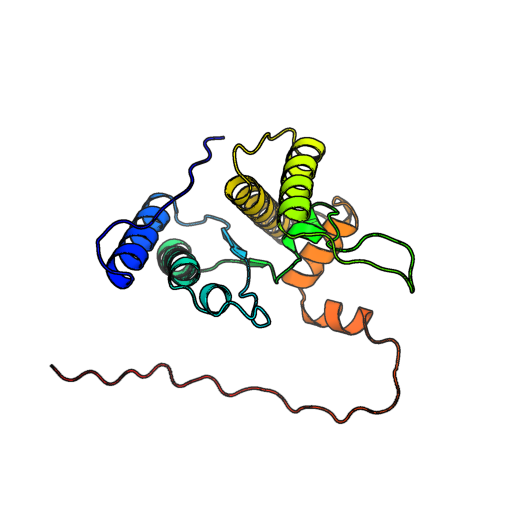1 69 ? -5.610 -3.288 -3.125 1.00 95.88 69 GLU A O 1
ATOM 522 N N . VAL A 1 70 ? -7.404 -1.999 -2.731 1.00 93.62 70 VAL A N 1
ATOM 523 C CA . VAL A 1 70 ? -6.725 -0.749 -3.080 1.00 93.62 70 VAL A CA 1
ATOM 524 C C . VAL A 1 70 ? -6.733 0.198 -1.893 1.00 93.62 70 VAL A C 1
ATOM 526 O O . VAL A 1 70 ? -7.784 0.701 -1.503 1.00 93.62 70 VAL A O 1
ATOM 529 N N . ALA A 1 71 ? -5.545 0.500 -1.372 1.00 93.19 71 ALA A N 1
ATOM 530 C CA . ALA A 1 71 ? -5.365 1.575 -0.407 1.00 93.19 71 ALA A CA 1
ATOM 531 C C . ALA A 1 71 ? -5.197 2.907 -1.155 1.00 93.19 71 ALA A C 1
ATOM 533 O O . ALA A 1 71 ? -4.196 3.122 -1.834 1.00 93.19 71 ALA A O 1
ATOM 534 N N . ALA A 1 72 ? -6.167 3.812 -1.059 1.00 89.44 72 ALA A N 1
ATOM 535 C CA . ALA A 1 72 ? -6.110 5.144 -1.650 1.00 89.44 72 ALA A CA 1
ATOM 536 C C . ALA A 1 72 ? -4.895 5.959 -1.147 1.00 89.44 72 ALA A C 1
ATOM 538 O O . ALA A 1 72 ? -4.408 5.722 -0.035 1.00 89.44 72 ALA A O 1
ATOM 539 N N . PRO A 1 73 ? -4.422 6.961 -1.916 1.00 85.38 73 PRO A N 1
ATOM 540 C CA . PRO A 1 73 ? -3.270 7.770 -1.529 1.00 85.38 73 PRO A CA 1
ATOM 541 C C . PRO A 1 73 ? -3.395 8.331 -0.107 1.00 85.38 73 PRO A C 1
ATOM 543 O O . PRO A 1 73 ? -4.378 8.980 0.248 1.00 85.38 73 PRO A O 1
ATOM 546 N N . GLY A 1 74 ? -2.385 8.067 0.721 1.00 88.38 74 GLY A N 1
ATOM 547 C CA . GLY A 1 74 ? -2.343 8.509 2.118 1.00 88.38 74 GLY A CA 1
ATOM 548 C C . GLY A 1 74 ? -3.047 7.593 3.126 1.00 88.38 74 GLY A C 1
ATOM 549 O O . GLY A 1 74 ? -2.773 7.730 4.319 1.00 88.38 74 GLY A O 1
ATOM 550 N N . GLN A 1 75 ? -3.862 6.619 2.697 1.00 93.75 75 GLN A N 1
ATOM 551 C CA . GLN A 1 75 ? -4.447 5.632 3.617 1.00 93.75 75 GLN A CA 1
ATOM 552 C C . GLN A 1 75 ? -3.371 4.805 4.319 1.00 93.75 75 GLN A C 1
ATOM 554 O O . GLN A 1 75 ? -3.502 4.565 5.515 1.00 93.75 75 GLN A O 1
ATOM 559 N N . LEU A 1 76 ? -2.274 4.456 3.632 1.00 94.75 76 LEU A N 1
ATOM 560 C CA . LEU A 1 76 ? -1.167 3.735 4.267 1.00 94.75 76 LEU A CA 1
ATOM 561 C C . LEU A 1 76 ? -0.585 4.521 5.455 1.00 94.75 76 LEU A C 1
ATOM 563 O O . LEU A 1 76 ? -0.345 3.963 6.517 1.00 94.75 76 LEU A O 1
ATOM 567 N N . LYS A 1 77 ? -0.436 5.846 5.312 1.00 94.75 77 LYS A N 1
ATOM 568 C CA . LYS A 1 77 ? 0.169 6.711 6.335 1.00 94.75 77 LYS A CA 1
ATOM 569 C C . LYS A 1 77 ? -0.777 6.853 7.513 1.00 94.75 77 LYS A C 1
ATOM 571 O O . LYS A 1 77 ? -0.371 6.704 8.659 1.00 94.75 77 LYS A O 1
ATOM 576 N N . LYS A 1 78 ? -2.061 7.051 7.213 1.00 96.38 78 LYS A N 1
ATOM 577 C CA . LYS A 1 78 ? -3.123 7.074 8.215 1.00 96.38 78 LYS A CA 1
ATOM 578 C C . LYS A 1 78 ? -3.193 5.763 9.002 1.00 96.38 78 LYS A C 1
ATOM 580 O O . LYS A 1 78 ? -3.343 5.809 10.214 1.00 96.38 78 LYS A O 1
ATOM 585 N N . PHE A 1 79 ? -3.010 4.616 8.347 1.00 97.69 79 PHE A N 1
ATOM 586 C CA . PHE A 1 79 ? -3.056 3.296 8.987 1.00 97.69 79 PHE A CA 1
ATOM 587 C C . PHE A 1 79 ? -1.948 3.067 10.029 1.00 97.69 79 PHE A C 1
ATOM 589 O O . PHE A 1 79 ? -2.065 2.178 10.871 1.00 97.69 79 PHE A O 1
ATOM 596 N N . VAL A 1 80 ? -0.886 3.874 10.004 1.00 97.50 80 VAL A N 1
ATOM 597 C CA . VAL A 1 80 ? 0.196 3.864 11.003 1.00 97.50 80 VAL A CA 1
ATOM 598 C C . VAL A 1 80 ? 0.278 5.160 11.814 1.00 97.50 80 VAL A C 1
ATOM 600 O O . VAL A 1 80 ? 1.290 5.413 12.467 1.00 97.50 80 VAL A O 1
ATOM 603 N N . ASP A 1 81 ? -0.784 5.970 11.785 1.00 96.44 81 ASP A N 1
ATOM 604 C CA . ASP A 1 81 ? -0.887 7.251 12.493 1.00 96.44 81 ASP A CA 1
ATOM 605 C C . ASP A 1 81 ? 0.220 8.260 12.118 1.00 96.44 81 ASP A C 1
ATOM 607 O O . ASP A 1 81 ? 0.795 8.961 12.950 1.00 96.44 81 ASP A O 1
ATOM 611 N N . VAL A 1 82 ? 0.556 8.325 10.826 1.00 95.31 82 VAL A N 1
ATOM 612 C CA . VAL A 1 82 ? 1.529 9.276 10.272 1.00 95.31 82 VAL A CA 1
ATOM 613 C C . VAL A 1 82 ? 0.812 10.369 9.479 1.00 95.31 82 VAL A C 1
ATOM 615 O O . VAL A 1 82 ? 0.063 10.109 8.537 1.00 95.31 82 VAL A O 1
ATOM 618 N N . SER A 1 83 ? 1.100 11.624 9.830 1.00 90.12 83 SER A N 1
ATOM 619 C CA . SER A 1 83 ? 0.601 12.824 9.151 1.00 90.12 83 SER A CA 1
ATOM 620 C C . SER A 1 83 ? 1.680 13.446 8.262 1.00 90.12 83 SER A C 1
ATOM 622 O O . SER A 1 83 ? 2.838 13.561 8.654 1.00 90.12 83 SER A O 1
ATOM 624 N N . GLU A 1 84 ? 1.292 13.934 7.080 1.00 88.06 84 GLU A N 1
ATOM 625 C CA . GLU A 1 84 ? 2.164 14.760 6.227 1.00 88.06 84 GLU A CA 1
ATOM 626 C C . GLU A 1 84 ? 2.238 16.227 6.673 1.00 88.06 84 GLU A C 1
ATOM 628 O O . GLU A 1 84 ? 2.902 17.036 6.031 1.00 88.06 84 GLU A O 1
ATOM 633 N N . TRP A 1 85 ? 1.527 16.598 7.733 1.00 89.25 85 TRP A N 1
ATOM 634 C CA . TRP A 1 85 ? 1.404 17.973 8.202 1.00 89.25 85 TRP A CA 1
ATOM 635 C C . TRP A 1 85 ? 1.826 18.086 9.660 1.00 89.25 85 TRP A C 1
ATOM 637 O O . TRP A 1 85 ? 1.463 17.241 10.478 1.00 89.25 85 TRP A O 1
ATOM 647 N N . THR A 1 86 ? 2.521 19.174 9.983 1.00 87.94 86 THR A N 1
ATOM 648 C CA . THR A 1 86 ? 2.883 19.576 11.347 1.00 87.94 86 THR A CA 1
ATOM 649 C C . THR A 1 86 ? 2.283 20.940 11.693 1.00 87.94 86 THR A C 1
ATOM 651 O O . THR A 1 86 ? 1.962 21.725 10.798 1.00 87.94 86 THR A O 1
ATOM 654 N N . GLY A 1 87 ? 2.143 21.232 12.987 1.00 85.31 87 GLY A N 1
ATOM 655 C CA . GLY A 1 87 ? 1.607 22.490 13.509 1.00 85.31 87 GLY A CA 1
ATOM 656 C C . GLY A 1 87 ? 0.099 22.479 13.788 1.00 85.31 87 GLY A C 1
ATOM 657 O O . GLY A 1 87 ? -0.618 21.514 13.517 1.00 85.31 87 GLY A O 1
ATOM 658 N N . VAL A 1 88 ? -0.383 23.584 14.357 1.00 82.62 88 VAL A N 1
ATOM 659 C CA . VAL A 1 88 ? -1.786 23.771 14.756 1.00 82.62 88 VAL A CA 1
ATOM 660 C C . VAL A 1 88 ? -2.690 24.117 13.568 1.00 82.62 88 VAL A C 1
ATOM 662 O O . VAL A 1 88 ? -2.240 24.574 12.515 1.00 82.62 88 VAL A O 1
ATOM 665 N N . LYS A 1 89 ? -4.001 23.903 13.731 1.00 77.94 89 LYS A N 1
ATOM 666 C CA . LYS A 1 89 ? -5.023 24.280 12.740 1.00 77.94 89 LYS A CA 1
ATOM 667 C C . LYS A 1 89 ? -4.901 25.780 12.412 1.00 77.94 89 LYS A C 1
ATOM 669 O O . LYS A 1 89 ? -4.947 26.600 13.316 1.00 77.94 89 LYS A O 1
ATOM 674 N N . GLY A 1 90 ? -4.741 26.116 11.130 1.00 81.12 90 GLY A N 1
ATOM 675 C CA . GLY A 1 90 ? -4.504 27.491 10.652 1.00 81.12 90 GLY A CA 1
ATOM 676 C C . GLY A 1 90 ? -3.042 27.801 10.304 1.00 81.12 90 GLY A C 1
ATOM 677 O O . GLY A 1 90 ? -2.804 28.630 9.436 1.00 81.12 90 GLY A O 1
ATOM 678 N N . SER A 1 91 ? -2.086 27.056 10.869 1.00 84.06 91 SER A N 1
ATOM 679 C CA . SER A 1 91 ? -0.640 27.241 10.644 1.00 84.06 91 SER A CA 1
ATOM 680 C C . SER A 1 91 ? 0.062 25.934 10.259 1.00 84.06 91 SER A C 1
ATOM 682 O O . SER A 1 91 ? 1.240 25.731 10.560 1.00 84.06 91 SER A O 1
ATOM 684 N N . LYS A 1 92 ? -0.673 25.013 9.621 1.00 89.44 92 LYS A N 1
ATOM 685 C CA . LYS A 1 92 ? -0.144 23.703 9.232 1.00 89.44 92 LYS A CA 1
ATOM 686 C C . LYS A 1 92 ? 0.915 23.853 8.143 1.00 89.44 92 LYS A C 1
ATOM 688 O O . LYS A 1 92 ? 0.666 24.466 7.109 1.00 89.44 92 LYS A O 1
ATOM 693 N N . LYS A 1 93 ? 2.073 23.229 8.352 1.00 88.44 93 LYS A N 1
ATOM 694 C CA . LYS A 1 93 ? 3.152 23.127 7.362 1.00 88.44 93 LYS A CA 1
ATOM 695 C C . LYS A 1 93 ? 3.258 21.694 6.868 1.00 88.44 93 LYS A C 1
ATOM 697 O O . LYS A 1 93 ? 3.166 20.761 7.667 1.00 88.44 93 LYS A O 1
ATOM 702 N N . ARG A 1 94 ? 3.447 21.518 5.560 1.00 88.50 94 ARG A N 1
ATOM 703 C CA . ARG A 1 94 ? 3.666 20.194 4.975 1.00 88.50 94 ARG A CA 1
ATOM 704 C C . ARG A 1 94 ? 5.088 19.735 5.285 1.00 88.50 94 ARG A C 1
ATOM 706 O O . ARG A 1 94 ? 6.037 20.493 5.097 1.00 88.50 94 ARG A O 1
ATOM 713 N N . LEU A 1 95 ? 5.225 18.510 5.770 1.00 88.69 95 LEU A N 1
ATO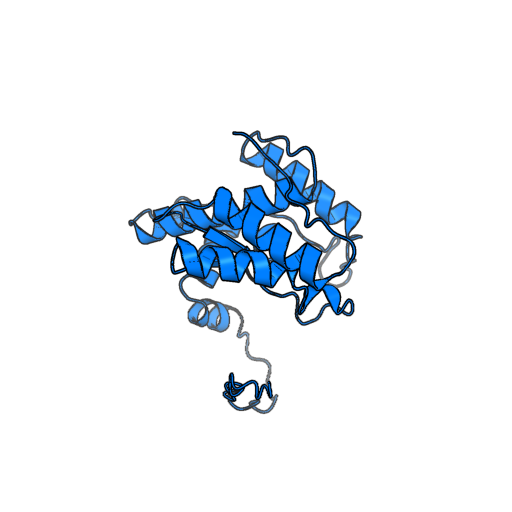M 714 C CA . LEU A 1 95 ? 6.511 17.875 6.003 1.00 88.69 95 LEU A CA 1
ATOM 715 C C . LEU A 1 95 ? 7.155 17.473 4.666 1.00 88.69 95 LEU A C 1
ATOM 717 O O . LEU A 1 95 ? 6.444 17.062 3.742 1.00 88.69 95 LEU A O 1
ATOM 721 N N . PRO A 1 96 ? 8.493 17.541 4.550 1.00 89.00 96 PRO A N 1
ATOM 722 C CA . PRO A 1 96 ? 9.198 17.021 3.386 1.00 89.00 96 PRO A CA 1
ATOM 723 C C . PRO A 1 96 ? 8.951 15.519 3.197 1.00 89.00 96 PRO A C 1
ATOM 725 O O . PRO A 1 96 ? 8.921 14.755 4.162 1.00 89.00 96 PRO A O 1
ATOM 728 N N . GLY A 1 97 ? 8.849 15.072 1.942 1.00 86.06 97 GLY A N 1
ATOM 729 C CA . GLY A 1 97 ? 8.616 13.662 1.602 1.00 86.06 97 GLY A CA 1
ATOM 730 C C . GLY A 1 97 ? 9.588 12.669 2.267 1.00 86.06 97 GLY A C 1
ATOM 731 O O . GLY A 1 97 ? 9.119 11.685 2.839 1.00 86.06 97 GLY A O 1
ATOM 732 N N . PRO A 1 98 ? 10.915 12.919 2.274 1.00 91.00 98 PRO A N 1
ATOM 733 C CA . PRO A 1 98 ? 11.874 12.048 2.960 1.00 91.00 98 PRO A CA 1
ATOM 734 C C . PRO A 1 98 ? 11.633 11.940 4.471 1.00 91.00 98 PRO A C 1
ATOM 736 O O . PRO A 1 98 ? 11.843 10.881 5.057 1.00 91.00 98 PRO A O 1
ATOM 739 N N . THR A 1 99 ? 11.162 13.015 5.107 1.00 92.25 99 THR A N 1
ATOM 740 C CA . THR A 1 99 ? 10.811 13.012 6.532 1.00 92.25 99 THR A CA 1
ATOM 741 C C . THR A 1 99 ? 9.600 12.123 6.784 1.00 92.25 99 THR A C 1
ATOM 743 O O . THR A 1 99 ? 9.644 11.282 7.675 1.00 92.25 99 THR A O 1
ATOM 746 N N . VAL A 1 100 ? 8.551 12.247 5.964 1.00 92.00 100 VAL A N 1
ATOM 747 C CA . VAL A 1 100 ? 7.347 11.408 6.077 1.00 92.00 100 VAL A CA 1
ATOM 748 C C . VAL A 1 100 ? 7.689 9.924 5.919 1.00 92.00 100 VAL A C 1
ATOM 750 O O . VAL A 1 100 ? 7.213 9.108 6.699 1.00 92.00 100 VAL A O 1
ATOM 753 N N . LYS A 1 101 ? 8.561 9.569 4.968 1.00 92.00 101 LYS A N 1
ATOM 754 C CA . LYS A 1 101 ? 9.010 8.182 4.752 1.00 92.00 101 LYS A CA 1
ATOM 755 C C . LYS A 1 101 ? 9.697 7.584 5.986 1.00 92.00 101 LYS A C 1
ATOM 757 O O . LYS A 1 101 ? 9.375 6.472 6.392 1.00 92.00 101 LYS A O 1
ATOM 762 N N . LYS A 1 102 ? 10.572 8.351 6.646 1.00 94.94 102 LYS A N 1
ATOM 763 C CA . LYS A 1 102 ? 11.202 7.932 7.911 1.00 94.94 102 LYS A CA 1
ATOM 764 C C . LYS A 1 102 ? 10.186 7.754 9.041 1.00 94.94 102 LYS A C 1
ATOM 766 O O . LYS A 1 102 ? 10.311 6.813 9.817 1.00 94.94 102 LYS A O 1
ATOM 771 N N . LEU A 1 103 ? 9.173 8.622 9.121 1.00 96.25 103 LEU A N 1
ATOM 772 C CA . LEU A 1 103 ? 8.101 8.485 10.113 1.00 96.25 103 LEU A CA 1
ATOM 773 C C . LEU A 1 103 ? 7.301 7.193 9.908 1.00 96.25 103 LEU A C 1
ATOM 775 O O . LEU A 1 103 ? 6.973 6.534 10.888 1.00 96.25 103 LEU A O 1
ATOM 779 N N . VAL A 1 104 ? 7.037 6.795 8.658 1.00 96.62 104 VAL A N 1
ATOM 780 C CA . VAL A 1 104 ? 6.391 5.504 8.366 1.00 96.62 104 VAL A CA 1
ATOM 781 C C . VAL A 1 104 ? 7.262 4.341 8.842 1.00 96.62 104 VAL A C 1
ATOM 783 O O . VAL A 1 104 ? 6.760 3.481 9.559 1.00 96.62 104 VAL A O 1
ATOM 786 N N . GLN A 1 105 ? 8.565 4.335 8.537 1.00 97.06 105 GLN A N 1
ATOM 787 C CA . GLN A 1 105 ? 9.485 3.290 9.018 1.00 97.06 105 GLN A CA 1
ATOM 788 C C . GLN A 1 105 ? 9.490 3.176 10.551 1.00 97.06 105 GLN A C 1
ATOM 790 O O . GLN A 1 105 ? 9.363 2.080 11.094 1.00 97.06 105 GLN A O 1
ATOM 795 N N . GLN A 1 106 ? 9.582 4.311 11.249 1.00 97.31 106 GLN A N 1
ATOM 796 C CA . GLN A 1 106 ? 9.543 4.357 12.714 1.00 97.31 106 GLN A CA 1
ATOM 797 C C . GLN A 1 106 ? 8.202 3.867 13.266 1.00 97.31 106 GLN A C 1
ATOM 799 O O . GLN A 1 106 ? 8.165 3.161 14.272 1.00 97.31 106 GLN A O 1
ATOM 804 N N . ALA A 1 107 ? 7.092 4.214 12.610 1.00 97.56 107 ALA A N 1
ATOM 805 C CA . ALA A 1 107 ? 5.773 3.753 13.013 1.00 97.56 107 ALA A CA 1
ATOM 806 C C . ALA A 1 107 ? 5.619 2.236 12.824 1.00 97.56 107 ALA A C 1
ATOM 808 O O . ALA A 1 107 ? 5.071 1.579 13.706 1.00 97.56 107 ALA A O 1
ATOM 809 N N . VAL A 1 108 ? 6.154 1.670 11.736 1.00 97.62 108 VAL A N 1
ATOM 810 C CA . VAL A 1 108 ? 6.178 0.218 11.495 1.00 97.62 108 VAL A CA 1
ATOM 811 C C . VAL A 1 108 ? 6.948 -0.510 12.602 1.00 97.62 108 VAL A C 1
ATOM 813 O O . VAL A 1 108 ? 6.430 -1.475 13.169 1.00 97.62 108 VAL A O 1
ATOM 816 N N . GLU A 1 109 ? 8.136 -0.018 12.967 1.00 97.69 109 GLU A N 1
ATOM 817 C CA . GLU A 1 109 ? 8.920 -0.582 14.072 1.00 97.69 109 GLU A CA 1
ATOM 818 C C . GLU A 1 109 ? 8.172 -0.464 15.406 1.00 97.69 109 GLU A C 1
ATOM 820 O O . GLU A 1 109 ? 8.069 -1.438 16.144 1.00 97.69 109 GLU A O 1
ATOM 825 N N . ARG A 1 110 ? 7.593 0.703 15.704 1.00 97.75 110 ARG A N 1
ATOM 826 C CA . ARG A 1 110 ? 6.858 0.945 16.953 1.00 97.75 110 ARG A CA 1
ATOM 827 C C . ARG A 1 110 ? 5.628 0.045 17.103 1.00 97.75 110 ARG A C 1
ATOM 829 O O . ARG A 1 110 ? 5.354 -0.415 18.204 1.00 97.75 110 ARG A O 1
ATOM 836 N N . ILE A 1 111 ? 4.857 -0.148 16.032 1.00 97.25 111 ILE A N 1
ATOM 837 C CA . ILE A 1 111 ? 3.561 -0.845 16.088 1.00 97.25 111 ILE A CA 1
ATOM 838 C C . ILE A 1 111 ? 3.742 -2.367 16.015 1.00 97.25 111 ILE A C 1
ATOM 840 O O . ILE A 1 111 ? 3.012 -3.097 16.683 1.00 97.25 111 ILE A O 1
ATOM 844 N N . TRP A 1 112 ? 4.693 -2.859 15.213 1.00 97.19 112 TRP A N 1
ATOM 845 C CA . TRP A 1 112 ? 4.837 -4.297 14.938 1.00 97.19 112 TRP A CA 1
ATOM 846 C C . TRP A 1 112 ? 6.222 -4.872 15.252 1.00 97.19 112 TRP A C 1
ATOM 848 O O . TRP A 1 112 ? 6.452 -6.056 15.019 1.00 97.19 112 TRP A O 1
ATOM 858 N N . GLY A 1 113 ? 7.161 -4.066 15.750 1.00 96.94 113 GLY A N 1
ATOM 859 C CA . GLY A 1 113 ? 8.532 -4.504 16.033 1.00 96.94 113 GLY A CA 1
ATOM 860 C C . GLY A 1 113 ? 9.366 -4.794 14.780 1.00 96.94 113 GLY A C 1
ATOM 861 O O . GLY A 1 113 ? 10.472 -5.319 14.887 1.00 96.94 113 GLY A O 1
ATOM 862 N N . PHE A 1 114 ? 8.858 -4.481 13.583 1.00 96.00 114 PHE A N 1
ATOM 863 C CA . PHE A 1 114 ? 9.544 -4.766 12.326 1.00 96.00 114 PHE A CA 1
ATOM 864 C C . PHE A 1 114 ? 10.423 -3.590 11.887 1.00 96.00 114 PHE A C 1
ATOM 866 O O . PHE A 1 114 ? 9.933 -2.508 11.572 1.00 96.00 114 PHE A O 1
ATOM 873 N N . ARG A 1 115 ? 11.738 -3.816 11.817 1.00 96.00 115 ARG A N 1
ATOM 874 C CA . ARG A 1 115 ? 12.707 -2.843 11.293 1.00 96.00 115 ARG A CA 1
ATOM 875 C C . ARG A 1 115 ? 12.849 -2.995 9.785 1.00 96.00 115 ARG A C 1
ATOM 877 O O . ARG A 1 115 ? 13.634 -3.813 9.308 1.00 96.00 115 ARG A O 1
ATOM 884 N N . ALA A 1 116 ? 12.085 -2.209 9.035 1.00 94.56 116 ALA A N 1
ATOM 885 C CA . ALA A 1 116 ? 12.174 -2.199 7.581 1.00 94.56 116 ALA A CA 1
ATOM 886 C C . ALA A 1 116 ? 13.526 -1.615 7.111 1.00 94.56 116 ALA A C 1
ATOM 888 O O . ALA A 1 116 ? 13.864 -0.496 7.500 1.00 94.56 116 ALA A O 1
ATOM 889 N N . PRO A 1 117 ? 14.290 -2.315 6.249 1.00 93.81 117 PRO A N 1
ATOM 890 C CA . PRO A 1 117 ? 15.595 -1.840 5.783 1.00 93.81 117 PRO A CA 1
ATOM 891 C C . PRO A 1 117 ? 15.492 -0.667 4.795 1.00 93.81 117 PRO A C 1
ATOM 893 O O . PRO A 1 117 ? 16.454 0.077 4.623 1.00 93.81 117 PRO A O 1
ATOM 896 N N . THR A 1 118 ? 14.332 -0.480 4.163 1.00 94.00 118 THR A N 1
ATOM 897 C CA . THR A 1 118 ? 14.050 0.613 3.224 1.00 94.00 118 THR A C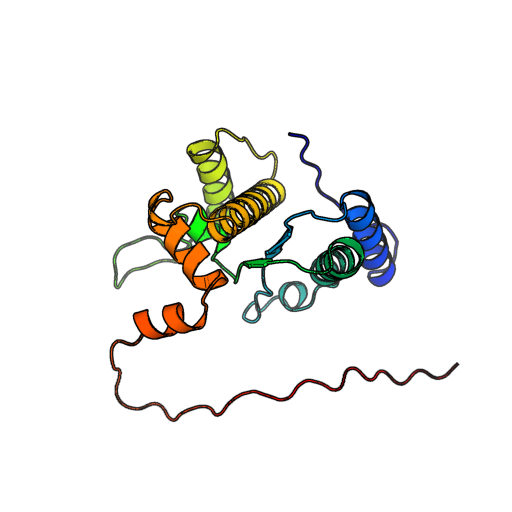A 1
ATOM 898 C C . THR A 1 118 ? 12.656 1.187 3.465 1.00 94.00 118 THR A C 1
ATOM 900 O O . THR A 1 118 ? 11.832 0.604 4.177 1.00 94.00 118 THR A O 1
ATOM 903 N N . ASP A 1 119 ? 12.395 2.359 2.895 1.00 93.75 119 ASP A N 1
ATOM 904 C CA . ASP A 1 119 ? 11.083 2.998 2.903 1.00 93.75 119 ASP A CA 1
ATOM 905 C C . ASP A 1 119 ? 10.070 2.219 2.055 1.00 93.75 119 ASP A C 1
ATOM 907 O O . ASP A 1 119 ? 8.951 2.014 2.516 1.00 93.75 119 ASP A O 1
ATOM 911 N N . ASN A 1 120 ? 10.456 1.691 0.884 1.00 92.44 120 ASN A N 1
ATOM 912 C CA . ASN A 1 120 ? 9.521 0.890 0.082 1.00 92.44 120 ASN A CA 1
ATOM 913 C C . ASN A 1 120 ? 9.131 -0.416 0.790 1.00 92.44 120 ASN A C 1
ATOM 915 O O . ASN A 1 120 ? 7.982 -0.840 0.688 1.00 92.44 120 ASN A O 1
ATOM 919 N N . ILE A 1 121 ? 10.052 -1.049 1.533 1.00 95.12 121 ILE A N 1
ATOM 920 C CA . ILE A 1 121 ? 9.715 -2.232 2.340 1.00 95.12 121 ILE A CA 1
ATOM 921 C C . ILE A 1 121 ? 8.776 -1.857 3.489 1.00 95.12 121 ILE A C 1
ATOM 923 O O . ILE A 1 121 ? 7.865 -2.626 3.787 1.00 95.12 121 ILE A O 1
ATOM 927 N N . ALA A 1 122 ? 8.953 -0.693 4.119 1.00 96.25 122 ALA A N 1
ATOM 928 C CA . ALA A 1 122 ? 8.023 -0.225 5.143 1.00 96.25 122 ALA A CA 1
ATOM 929 C C . ALA A 1 122 ? 6.624 0.012 4.566 1.00 96.25 122 ALA A C 1
ATOM 931 O O . ALA A 1 122 ? 5.652 -0.508 5.110 1.00 96.25 122 ALA A O 1
ATOM 932 N N . ASP A 1 123 ? 6.525 0.719 3.439 1.00 94.56 123 ASP A N 1
ATOM 933 C CA . ASP A 1 123 ? 5.254 0.977 2.762 1.00 94.56 123 ASP A CA 1
ATOM 934 C C . ASP A 1 123 ? 4.567 -0.345 2.356 1.00 94.56 123 ASP A C 1
ATOM 936 O O . ASP A 1 123 ? 3.387 -0.550 2.648 1.00 94.56 123 ASP A O 1
ATOM 940 N N . ALA A 1 124 ? 5.313 -1.291 1.769 1.00 95.19 124 ALA A N 1
ATOM 941 C CA . ALA A 1 124 ? 4.805 -2.618 1.409 1.00 95.19 124 ALA A CA 1
ATOM 942 C C . ALA A 1 124 ? 4.355 -3.435 2.632 1.00 95.19 124 ALA A C 1
ATOM 944 O O . ALA A 1 124 ? 3.331 -4.117 2.579 1.00 95.19 124 ALA A O 1
ATOM 945 N N . TYR A 1 125 ? 5.079 -3.343 3.751 1.00 96.88 125 TYR A N 1
ATOM 946 C CA . TYR A 1 125 ? 4.693 -3.990 5.003 1.00 96.88 125 TYR A CA 1
ATOM 947 C C . TYR A 1 125 ? 3.366 -3.432 5.528 1.00 96.88 125 TYR A C 1
ATOM 949 O O . TYR A 1 125 ? 2.480 -4.198 5.899 1.00 96.88 125 TYR A O 1
ATOM 957 N N . VAL A 1 126 ? 3.182 -2.108 5.505 1.00 97.94 126 VAL A N 1
ATOM 958 C CA . VAL A 1 126 ? 1.911 -1.478 5.898 1.00 97.94 126 VAL A CA 1
ATOM 959 C C . VAL A 1 126 ? 0.761 -1.958 5.015 1.00 97.94 126 VAL A C 1
ATOM 961 O O . VAL A 1 126 ? -0.293 -2.314 5.539 1.00 97.94 126 VAL A O 1
ATOM 964 N N . LEU A 1 127 ? 0.954 -2.025 3.694 1.00 97.69 127 LEU A N 1
ATOM 965 C CA . LEU A 1 127 ? -0.061 -2.549 2.773 1.00 97.69 127 LEU A CA 1
ATOM 966 C C . LEU A 1 127 ? -0.420 -4.009 3.083 1.00 97.69 127 LEU A C 1
ATOM 968 O O . LEU A 1 127 ? -1.602 -4.349 3.108 1.00 97.69 127 LEU A O 1
ATOM 972 N N . ALA A 1 128 ? 0.565 -4.856 3.398 1.00 97.00 128 ALA A N 1
ATOM 973 C CA . ALA A 1 128 ? 0.314 -6.234 3.817 1.00 97.00 128 ALA A CA 1
ATOM 974 C C . ALA A 1 128 ? -0.513 -6.300 5.116 1.00 97.00 128 ALA A C 1
ATOM 976 O O . ALA A 1 128 ? -1.455 -7.086 5.212 1.00 97.00 128 ALA A O 1
ATOM 977 N N . ARG A 1 129 ? -0.235 -5.423 6.091 1.00 97.94 129 ARG A N 1
ATOM 978 C CA . ARG A 1 129 ? -1.019 -5.330 7.337 1.00 97.94 129 ARG A CA 1
ATOM 979 C C . ARG A 1 129 ? -2.442 -4.820 7.100 1.00 97.94 129 ARG A C 1
ATOM 981 O O . ARG A 1 129 ? -3.360 -5.278 7.776 1.00 97.94 129 ARG A O 1
ATOM 988 N N . ILE A 1 130 ? -2.646 -3.926 6.129 1.00 98.25 130 ILE A N 1
ATOM 989 C CA . ILE A 1 130 ? -3.988 -3.522 5.684 1.00 98.25 130 ILE A CA 1
ATOM 990 C C . ILE A 1 130 ? -4.724 -4.721 5.076 1.00 98.25 130 ILE A C 1
ATOM 992 O O . ILE A 1 130 ? -5.864 -4.973 5.456 1.00 98.25 130 ILE A O 1
ATOM 996 N N . ALA A 1 131 ? -4.083 -5.482 4.182 1.00 97.69 131 ALA A N 1
ATOM 997 C CA . ALA A 1 131 ? -4.684 -6.668 3.565 1.00 97.69 131 ALA A CA 1
ATOM 998 C C . ALA A 1 131 ? -5.110 -7.709 4.614 1.00 97.69 131 ALA A C 1
ATOM 1000 O O . ALA A 1 131 ? -6.238 -8.198 4.585 1.00 97.69 131 ALA A O 1
ATOM 1001 N N . GLU A 1 132 ? -4.236 -8.000 5.580 1.00 97.31 132 GLU A N 1
ATOM 1002 C CA . GLU A 1 132 ? -4.517 -8.923 6.684 1.00 97.31 132 GLU A CA 1
ATOM 1003 C C . GLU A 1 132 ? -5.685 -8.440 7.555 1.00 97.31 132 GLU A C 1
ATOM 1005 O O . GLU A 1 132 ? -6.573 -9.220 7.901 1.00 97.31 132 GLU A O 1
ATOM 1010 N N . ALA A 1 133 ? -5.717 -7.148 7.888 1.00 97.88 133 ALA A N 1
ATOM 1011 C CA . ALA A 1 133 ? -6.792 -6.575 8.685 1.00 97.88 133 ALA A CA 1
ATOM 1012 C C . ALA A 1 133 ? -8.138 -6.584 7.946 1.00 97.88 133 ALA A C 1
ATOM 1014 O O . ALA A 1 133 ? -9.155 -6.944 8.539 1.00 97.88 133 ALA A O 1
ATOM 1015 N N . LEU A 1 134 ? -8.147 -6.264 6.649 1.00 97.50 134 LEU A N 1
ATOM 1016 C CA . LEU A 1 134 ? -9.339 -6.366 5.804 1.00 97.50 134 LEU A CA 1
ATOM 1017 C C . LEU A 1 134 ? -9.844 -7.805 5.730 1.00 97.50 134 LEU A C 1
ATOM 1019 O O . LEU A 1 134 ? -1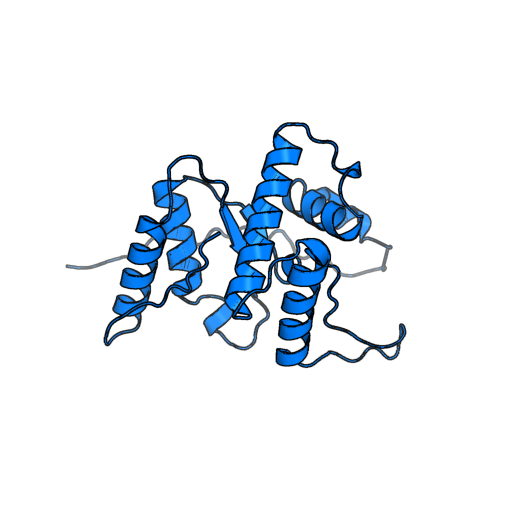1.040 -8.033 5.894 1.00 97.50 134 LEU A O 1
ATOM 1023 N N . HIS A 1 135 ? -8.945 -8.770 5.529 1.00 96.75 135 HIS A N 1
ATOM 1024 C CA . HIS A 1 135 ? -9.302 -10.184 5.507 1.00 96.75 135 HIS A CA 1
ATOM 1025 C C . HIS A 1 135 ? -9.934 -10.621 6.834 1.00 96.75 135 HIS A C 1
ATOM 1027 O O . HIS A 1 135 ? -11.011 -11.212 6.836 1.00 96.75 135 HIS A O 1
ATOM 1033 N N . ALA A 1 136 ? -9.319 -10.266 7.967 1.00 97.38 136 ALA A N 1
ATOM 1034 C CA . ALA A 1 136 ? -9.841 -10.605 9.287 1.00 97.38 136 ALA A CA 1
ATOM 1035 C C . ALA A 1 136 ? -11.229 -9.996 9.543 1.00 97.38 136 ALA A C 1
ATOM 1037 O O . ALA A 1 136 ? -12.116 -10.688 10.037 1.00 97.38 136 ALA A O 1
ATOM 1038 N N . VAL A 1 137 ? -11.435 -8.723 9.188 1.00 96.88 137 VAL A N 1
ATOM 1039 C CA . VAL A 1 137 ? -12.738 -8.054 9.335 1.00 96.88 137 VAL A CA 1
ATOM 1040 C C . VAL A 1 137 ? -13.796 -8.702 8.442 1.00 96.88 137 VAL A C 1
ATOM 1042 O O . VAL A 1 137 ? -14.894 -8.994 8.908 1.00 96.88 137 VAL A O 1
ATOM 1045 N N . LYS A 1 138 ? -13.465 -9.006 7.181 1.00 94.62 138 LYS A N 1
ATOM 1046 C CA . LYS A 1 138 ? -14.370 -9.719 6.260 1.00 94.62 138 LYS A CA 1
ATOM 1047 C C . LYS A 1 138 ? -14.705 -11.134 6.745 1.00 94.62 138 LYS A C 1
ATOM 1049 O O . LYS A 1 138 ? -15.801 -11.615 6.481 1.00 94.62 138 LYS A O 1
ATOM 1054 N N . ALA A 1 139 ? -13.796 -11.767 7.486 1.00 95.94 139 ALA A N 1
ATOM 1055 C CA . ALA A 1 139 ? -14.006 -13.056 8.143 1.00 95.94 139 ALA A CA 1
ATOM 1056 C C . ALA A 1 139 ? -14.761 -12.960 9.490 1.00 95.94 139 ALA A C 1
ATOM 1058 O O . ALA A 1 139 ? -14.935 -13.975 10.160 1.00 95.94 139 ALA A O 1
ATOM 1059 N N . GLY A 1 140 ? -15.212 -11.768 9.897 1.00 96.50 140 GLY A N 1
ATOM 1060 C CA . GLY A 1 140 ? -16.049 -11.566 11.084 1.00 96.50 140 GLY A CA 1
ATOM 1061 C C . GLY A 1 140 ? -15.329 -11.017 12.317 1.00 96.50 140 GLY A C 1
ATOM 1062 O O . GLY A 1 140 ? -15.948 -10.918 13.375 1.00 96.50 140 GLY A O 1
ATOM 1063 N N . ARG A 1 141 ? -14.046 -10.634 12.224 1.00 96.56 141 ARG A N 1
ATOM 1064 C CA . ARG A 1 141 ? -13.381 -9.902 13.315 1.00 96.56 141 ARG A CA 1
ATOM 1065 C C . ARG A 1 141 ? -14.047 -8.541 13.503 1.00 96.56 141 ARG A C 1
ATOM 1067 O O . ARG A 1 141 ? -14.181 -7.781 12.548 1.00 96.56 141 ARG A O 1
ATOM 1074 N N . ASP A 1 142 ? -14.364 -8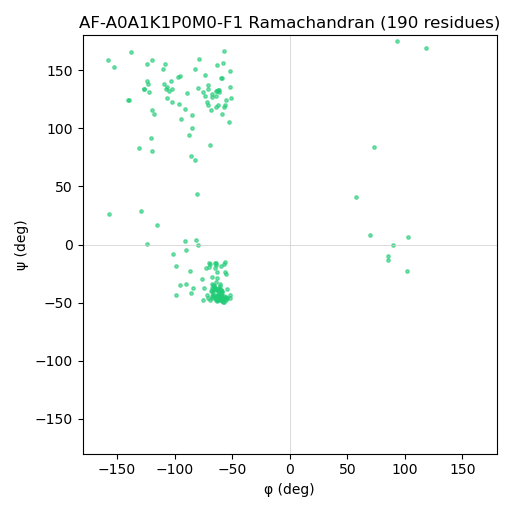.207 14.750 1.00 95.06 142 ASP A N 1
ATOM 1075 C CA . ASP A 1 142 ? -14.906 -6.897 15.104 1.00 95.06 142 ASP A CA 1
ATOM 1076 C C . ASP A 1 142 ? -13.895 -5.771 14.779 1.00 95.06 142 ASP A C 1
ATOM 1078 O O . ASP A 1 142 ? -12.786 -5.765 15.334 1.00 95.06 142 ASP A O 1
ATOM 1082 N N . PRO A 1 143 ? -14.241 -4.796 13.912 1.00 92.00 143 PRO A N 1
ATOM 1083 C CA . PRO A 1 143 ? -13.404 -3.632 13.623 1.00 92.00 143 PRO A CA 1
ATOM 1084 C C . PRO A 1 143 ? -13.018 -2.806 14.857 1.00 92.00 143 PRO A C 1
ATOM 1086 O O . PRO A 1 143 ? -11.999 -2.118 14.820 1.00 92.00 143 PRO A O 1
ATOM 1089 N N . ALA A 1 144 ? -13.789 -2.871 15.949 1.00 93.00 144 ALA A N 1
ATOM 1090 C CA . ALA A 1 144 ? -13.483 -2.182 17.205 1.00 93.00 144 ALA A CA 1
ATOM 1091 C C . ALA A 1 144 ? -12.193 -2.690 17.876 1.00 93.00 144 ALA A C 1
ATOM 1093 O O . ALA A 1 144 ? -11.629 -2.003 18.724 1.00 93.00 144 ALA A O 1
ATOM 1094 N N . THR A 1 145 ? -11.690 -3.860 17.465 1.00 95.62 145 THR A N 1
ATOM 1095 C CA . THR A 1 145 ? -10.391 -4.394 17.912 1.00 95.62 145 THR A CA 1
ATOM 1096 C C . THR A 1 145 ? -9.190 -3.618 17.362 1.00 95.62 145 THR A C 1
ATOM 1098 O O . THR A 1 145 ? -8.083 -3.756 17.882 1.00 95.62 145 THR A O 1
ATOM 1101 N N . TYR A 1 146 ? -9.391 -2.793 16.329 1.00 96.44 146 TYR A N 1
ATOM 1102 C CA . TYR A 1 146 ? -8.356 -1.948 15.743 1.00 96.44 146 TYR A CA 1
ATOM 1103 C C . TYR A 1 146 ? -8.418 -0.517 16.304 1.00 96.44 146 TYR A C 1
ATOM 1105 O O . TYR A 1 146 ? -9.516 0.021 16.491 1.00 96.44 146 TYR A O 1
ATOM 1113 N N . PRO A 1 147 ? -7.261 0.150 16.503 1.00 96.69 147 PRO A N 1
ATOM 1114 C CA . PRO A 1 147 ? -7.204 1.579 16.792 1.00 96.69 147 PRO A CA 1
ATOM 1115 C C . PRO A 1 147 ? -7.983 2.411 15.770 1.00 96.69 147 PRO A C 1
ATOM 1117 O O . PRO A 1 147 ? -8.033 2.069 14.587 1.00 96.69 147 PRO A O 1
ATOM 1120 N N . ASP A 1 148 ? -8.524 3.547 16.208 1.00 96.38 148 ASP A N 1
ATOM 1121 C CA . ASP A 1 148 ? -9.412 4.393 15.402 1.00 96.38 148 ASP A CA 1
ATOM 1122 C C . ASP A 1 148 ? -8.830 4.748 14.025 1.00 96.38 148 ASP A C 1
ATOM 1124 O O . ASP A 1 148 ? -9.512 4.622 13.009 1.00 96.38 148 ASP A O 1
ATOM 1128 N N . TYR A 1 149 ? -7.542 5.101 13.960 1.00 95.75 149 TYR A N 1
ATOM 1129 C CA . TYR A 1 149 ? -6.868 5.448 12.705 1.00 95.75 149 TYR A CA 1
ATOM 1130 C C . TYR A 1 149 ? -6.782 4.272 11.715 1.00 95.75 149 TYR A C 1
ATOM 1132 O O . TYR A 1 149 ? -6.864 4.487 10.503 1.00 95.75 149 TYR A O 1
ATOM 1140 N N . GLN A 1 150 ? -6.672 3.032 12.208 1.00 97.62 150 GLN A N 1
ATOM 1141 C CA . GLN A 1 150 ? -6.733 1.821 11.385 1.00 97.62 150 GLN A CA 1
ATOM 1142 C C . GLN A 1 150 ? -8.170 1.528 10.976 1.00 97.62 150 GLN A C 1
ATOM 1144 O O . GLN A 1 150 ? -8.434 1.331 9.790 1.00 97.62 150 GLN A O 1
ATOM 1149 N N . ARG A 1 151 ? -9.107 1.570 11.929 1.00 96.06 151 ARG A N 1
ATOM 1150 C CA . ARG A 1 151 ? -10.530 1.313 11.684 1.00 96.06 151 ARG A CA 1
ATOM 1151 C C . ARG A 1 151 ? -11.100 2.244 10.618 1.00 96.06 151 ARG A C 1
ATOM 1153 O O . ARG A 1 151 ? -11.753 1.774 9.695 1.00 96.06 151 ARG A O 1
ATOM 1160 N N . GLU A 1 152 ? -10.785 3.536 10.672 1.00 94.88 152 GLU A N 1
ATOM 1161 C CA . GLU A 1 152 ? -11.225 4.501 9.661 1.00 94.88 152 GLU A CA 1
ATOM 1162 C C . GLU A 1 152 ? -10.718 4.167 8.250 1.00 94.88 152 GLU A C 1
ATOM 1164 O O . GLU A 1 152 ? -11.423 4.404 7.268 1.00 94.88 152 GLU A O 1
ATOM 1169 N N . VAL A 1 153 ? -9.498 3.636 8.126 1.00 96.00 153 VAL A N 1
ATOM 1170 C CA . VAL A 1 153 ? -8.966 3.180 6.834 1.00 96.00 153 VAL A CA 1
ATOM 1171 C C . VAL A 1 153 ? -9.714 1.932 6.370 1.00 96.00 153 VAL A C 1
ATOM 1173 O O . VAL A 1 153 ? -10.187 1.923 5.236 1.00 96.00 153 VAL A O 1
ATOM 1176 N N . LEU A 1 154 ? -9.889 0.932 7.241 1.00 96.50 154 LEU A N 1
ATOM 1177 C CA . LEU A 1 154 ? -10.609 -0.308 6.924 1.00 96.50 154 LEU A CA 1
ATOM 1178 C C . LEU A 1 154 ? -12.049 -0.026 6.478 1.00 96.50 154 LEU A C 1
ATOM 1180 O O . LEU A 1 154 ? -12.453 -0.481 5.411 1.00 96.50 154 LEU A O 1
ATOM 1184 N N . GLU A 1 155 ? -12.789 0.788 7.238 1.00 93.88 155 GLU A N 1
ATOM 1185 C CA . GLU A 1 155 ? -14.147 1.227 6.892 1.00 93.88 155 GLU A CA 1
ATOM 1186 C C . GLU A 1 155 ? -14.179 1.890 5.514 1.00 93.88 155 GLU A C 1
ATOM 1188 O O . GLU A 1 155 ? -15.026 1.563 4.692 1.00 93.88 155 GLU A O 1
ATOM 1193 N N . SER A 1 156 ? -13.230 2.788 5.227 1.00 93.75 156 SER A N 1
ATOM 1194 C CA . SER A 1 156 ? -13.207 3.509 3.950 1.00 93.75 156 SER A CA 1
ATOM 1195 C C . SER A 1 156 ? -12.847 2.649 2.734 1.00 93.75 156 SER A C 1
ATOM 1197 O O . SER A 1 156 ? -13.139 3.058 1.611 1.00 93.75 156 SER A O 1
ATOM 1199 N N . ILE A 1 157 ? -12.213 1.490 2.940 1.00 93.69 157 ILE A N 1
ATOM 1200 C CA . ILE A 1 157 ? -11.939 0.513 1.879 1.00 93.69 157 ILE A CA 1
ATOM 1201 C C . ILE A 1 157 ? -13.143 -0.425 1.698 1.00 93.69 157 ILE A C 1
ATOM 1203 O O . ILE A 1 157 ? -13.526 -0.699 0.564 1.00 93.69 157 ILE A O 1
ATOM 1207 N N . ILE A 1 158 ? -13.761 -0.884 2.794 1.00 92.38 158 ILE A N 1
ATOM 1208 C CA . ILE A 1 158 ? -14.912 -1.806 2.771 1.00 92.38 158 ILE A CA 1
ATOM 1209 C C . ILE A 1 158 ? -16.184 -1.109 2.266 1.00 92.38 158 ILE A C 1
ATOM 1211 O O . ILE A 1 158 ? -16.893 -1.655 1.424 1.00 92.38 158 ILE A O 1
ATOM 1215 N N . ASP A 1 159 ? -16.469 0.089 2.774 1.00 88.94 159 ASP A N 1
ATOM 1216 C CA . ASP A 1 159 ? -17.627 0.905 2.413 1.00 88.94 159 ASP A CA 1
ATOM 1217 C C . ASP A 1 159 ? -17.185 2.350 2.103 1.00 88.94 159 ASP A C 1
ATOM 1219 O O . ASP A 1 159 ? -17.263 3.262 2.940 1.00 88.94 159 ASP A O 1
ATOM 1223 N N . PRO A 1 160 ? -16.716 2.598 0.869 1.00 82.00 160 PRO A N 1
ATOM 1224 C CA . PRO A 1 160 ? -16.242 3.916 0.466 1.00 82.00 160 PRO A CA 1
ATOM 1225 C C . PRO A 1 160 ? -17.345 4.989 0.444 1.00 82.00 160 PRO A C 1
ATOM 1227 O O . PRO A 1 160 ? -17.033 6.185 0.407 1.00 82.00 160 PRO A O 1
ATOM 1230 N N . ASP A 1 161 ? -18.630 4.619 0.460 1.00 78.56 161 ASP A N 1
ATOM 1231 C CA . ASP A 1 161 ? -19.737 5.572 0.361 1.00 78.56 161 ASP A CA 1
ATOM 1232 C C . ASP A 1 161 ? -20.210 6.088 1.721 1.00 78.56 161 ASP A C 1
ATOM 1234 O O . ASP A 1 161 ? -20.548 7.276 1.835 1.00 78.56 161 ASP A O 1
ATOM 1238 N N . SER A 1 162 ? -20.173 5.273 2.779 1.00 70.06 162 SER A N 1
ATOM 1239 C CA . SER A 1 162 ? -20.404 5.782 4.140 1.00 70.06 162 SER A CA 1
ATOM 1240 C C . SER A 1 162 ? -19.290 6.727 4.597 1.00 70.06 162 SER A C 1
ATOM 1242 O O . SER A 1 162 ? -19.580 7.755 5.224 1.00 70.06 162 SER A O 1
ATOM 1244 N N . ALA A 1 163 ? -18.041 6.483 4.185 1.00 61.94 163 ALA A N 1
ATOM 1245 C CA . ALA A 1 163 ? -16.912 7.374 4.456 1.00 61.94 163 ALA A CA 1
ATOM 1246 C C . ALA A 1 163 ? -17.126 8.790 3.879 1.00 61.94 163 ALA A C 1
ATOM 1248 O O . ALA A 1 163 ? -16.856 9.792 4.547 1.00 61.94 163 ALA A O 1
ATOM 1249 N N . LYS A 1 164 ? -17.704 8.905 2.674 1.00 59.78 164 LYS A N 1
ATOM 1250 C CA . LYS A 1 164 ? -18.032 10.205 2.053 1.00 59.78 164 LYS A CA 1
ATOM 1251 C C . LYS A 1 164 ? -19.134 10.966 2.796 1.00 59.78 164 LYS A C 1
ATOM 1253 O O . LYS A 1 164 ? -19.169 12.197 2.737 1.00 59.78 164 LYS A O 1
ATOM 1258 N N . LYS A 1 165 ? -20.048 10.268 3.481 1.00 54.19 165 LYS A N 1
ATOM 1259 C CA . LYS A 1 165 ? -21.155 10.894 4.227 1.00 54.19 165 LYS A CA 1
ATOM 1260 C C . LYS A 1 165 ? -20.679 11.537 5.533 1.00 54.19 165 LYS A C 1
ATOM 1262 O O . LYS A 1 165 ? -21.135 12.637 5.840 1.00 54.19 165 LYS A O 1
ATOM 1267 N N . LYS A 1 166 ? -19.715 10.931 6.242 1.00 54.91 166 LYS A N 1
ATOM 1268 C CA . LYS A 1 166 ? -19.153 11.474 7.501 1.00 54.91 166 LYS A CA 1
ATOM 1269 C C . LYS A 1 166 ? -18.440 12.833 7.319 1.00 54.91 166 LYS A C 1
ATOM 1271 O O . LYS A 1 166 ? -18.368 13.614 8.260 1.00 54.91 166 LYS A O 1
ATOM 1276 N N . GLY A 1 167 ? -17.967 13.158 6.108 1.00 46.44 167 GLY A N 1
ATOM 1277 C CA . GLY A 1 167 ? -17.260 14.414 5.800 1.00 46.44 167 GLY A CA 1
ATOM 1278 C C . GLY A 1 167 ? -18.129 15.602 5.354 1.00 46.44 167 GLY A C 1
ATOM 1279 O O . GLY A 1 167 ? -17.600 16.696 5.157 1.00 46.44 167 GLY A O 1
ATOM 1280 N N . LYS A 1 168 ? -19.448 15.436 5.171 1.00 39.94 168 LYS A N 1
ATOM 1281 C CA . LYS A 1 168 ? -20.330 16.534 4.733 1.00 39.94 168 LYS A CA 1
ATOM 1282 C C . LYS A 1 168 ? -20.829 17.371 5.914 1.00 39.94 168 LYS A C 1
ATOM 1284 O O . LYS A 1 168 ? -22.002 17.328 6.270 1.00 39.94 168 LYS A O 1
ATOM 1289 N N . THR A 1 169 ? -19.974 18.233 6.458 1.00 41.72 169 THR A N 1
ATOM 1290 C CA . THR A 1 169 ? -20.476 19.480 7.059 1.00 41.72 169 THR A CA 1
ATOM 1291 C C . THR A 1 169 ? -20.954 20.375 5.910 1.00 41.72 169 THR A C 1
ATOM 1293 O O . THR A 1 169 ? -20.186 20.664 4.991 1.00 41.72 169 THR A O 1
ATOM 1296 N N . LYS A 1 170 ? -22.241 20.753 5.907 1.00 37.59 170 LYS A N 1
ATOM 1297 C CA . LYS A 1 170 ? -22.878 21.580 4.864 1.00 37.59 170 LYS A CA 1
ATOM 1298 C C . LYS A 1 170 ? -22.076 22.871 4.623 1.00 37.59 170 LYS A C 1
ATOM 1300 O O . LYS A 1 170 ? -22.178 23.810 5.404 1.00 37.59 170 LYS A O 1
ATOM 1305 N N . LYS A 1 171 ? -21.336 22.950 3.513 1.00 36.88 171 LYS A N 1
ATOM 1306 C CA . LYS A 1 171 ? -21.020 24.234 2.871 1.00 36.88 171 LYS A CA 1
ATOM 1307 C C . LYS A 1 171 ? -22.133 24.544 1.862 1.00 36.88 171 LYS A C 1
ATOM 1309 O O . LYS A 1 171 ? -22.472 23.649 1.083 1.00 36.88 171 LYS A O 1
ATOM 1314 N N . PRO A 1 172 ? -22.721 25.751 1.863 1.00 38.72 172 PRO A N 1
ATOM 1315 C CA . PRO A 1 172 ? -23.703 26.118 0.856 1.00 38.72 172 PRO A CA 1
ATOM 1316 C C . PRO A 1 172 ? -23.017 26.314 -0.502 1.00 38.72 172 PRO A C 1
ATOM 1318 O O . PRO A 1 172 ? -21.989 26.978 -0.587 1.00 38.72 172 PRO A O 1
ATOM 1321 N N . GLY A 1 173 ? -23.613 25.734 -1.546 1.00 45.31 173 GLY A N 1
ATOM 1322 C CA . GLY A 1 173 ? -23.435 26.146 -2.940 1.00 45.31 173 GLY A CA 1
ATOM 1323 C C . GLY A 1 173 ? -22.104 25.795 -3.608 1.00 45.31 173 GLY A C 1
ATOM 1324 O O . GLY A 1 173 ? -21.244 26.650 -3.772 1.00 45.31 173 GLY A O 1
ATOM 1325 N N . ALA A 1 174 ? -21.980 24.573 -4.126 1.00 36.59 174 ALA A N 1
ATOM 1326 C CA . ALA A 1 174 ? -21.180 24.336 -5.327 1.00 36.59 174 ALA A CA 1
ATOM 1327 C C . ALA A 1 174 ? -21.915 23.313 -6.198 1.00 36.59 174 ALA A C 1
ATOM 1329 O O . ALA A 1 174 ? -22.299 22.246 -5.713 1.00 36.59 174 ALA A O 1
ATOM 1330 N N . ALA A 1 175 ? -22.171 23.680 -7.454 1.00 38.50 175 ALA A N 1
ATOM 1331 C CA . ALA A 1 175 ? -22.939 22.893 -8.408 1.00 38.50 175 ALA A CA 1
ATOM 1332 C C . ALA A 1 175 ? -22.410 21.453 -8.513 1.00 38.50 175 ALA A C 1
ATOM 1334 O O . ALA A 1 175 ? -21.202 21.212 -8.583 1.00 38.50 175 ALA A O 1
ATOM 1335 N N . ALA A 1 176 ? -23.340 20.499 -8.514 1.00 42.50 176 ALA A N 1
ATOM 1336 C CA . ALA A 1 176 ? -23.053 19.084 -8.648 1.00 42.50 176 ALA A CA 1
ATOM 1337 C C . ALA A 1 176 ? -22.322 18.817 -9.974 1.00 42.50 176 ALA A C 1
ATOM 1339 O O . ALA A 1 176 ? -22.900 18.945 -11.051 1.00 42.50 176 ALA A O 1
ATOM 1340 N N . ARG A 1 177 ? -21.048 18.417 -9.901 1.00 44.41 177 ARG A N 1
ATOM 1341 C CA . ARG A 1 177 ? -20.389 17.753 -11.029 1.00 44.41 177 ARG A CA 1
ATOM 1342 C C . ARG A 1 177 ? -21.054 16.386 -11.191 1.00 44.41 177 ARG A C 1
ATOM 1344 O O . ARG A 1 177 ? -21.023 15.575 -10.267 1.00 44.41 177 ARG A O 1
ATOM 1351 N N . GLY A 1 178 ? -21.712 16.193 -12.334 1.00 42.22 178 GLY A N 1
ATOM 1352 C CA . GLY A 1 178 ? -22.402 14.958 -12.700 1.00 42.22 178 GLY A CA 1
ATOM 1353 C C . GLY A 1 178 ? -21.480 13.731 -12.687 1.00 42.22 178 GLY A C 1
ATOM 1354 O O . GLY A 1 178 ? -20.255 13.867 -12.612 1.00 42.22 178 GLY A O 1
ATOM 1355 N N . PRO A 1 179 ? -22.052 12.518 -12.737 1.00 42.22 179 PRO A N 1
ATOM 1356 C CA . PRO A 1 179 ? -21.288 11.290 -12.587 1.00 42.22 179 PRO A CA 1
ATOM 1357 C C . PRO A 1 179 ? -20.293 11.147 -13.741 1.00 42.22 179 PRO A C 1
ATOM 1359 O O . PRO A 1 179 ? -20.678 11.016 -14.901 1.00 42.22 179 PRO A O 1
ATOM 1362 N N . ALA A 1 180 ? -18.999 11.124 -13.421 1.00 46.62 180 ALA A N 1
ATOM 1363 C CA . ALA A 1 180 ? -17.974 10.679 -14.352 1.00 46.62 180 ALA A CA 1
ATOM 1364 C C . ALA A 1 180 ? -18.127 9.162 -14.557 1.00 46.62 180 ALA A C 1
ATOM 1366 O O . ALA A 1 180 ? -17.503 8.356 -13.875 1.00 46.62 180 ALA A O 1
ATOM 1367 N N . LYS A 1 181 ? -19.000 8.765 -15.485 1.00 50.78 181 LYS A N 1
ATOM 1368 C CA . LYS A 1 181 ? -19.042 7.411 -16.041 1.00 50.78 181 LYS A CA 1
ATOM 1369 C C . LYS A 1 181 ? -18.804 7.497 -17.540 1.00 50.78 181 LYS A C 1
ATOM 1371 O O . LYS A 1 181 ? -19.733 7.442 -18.336 1.00 50.78 181 LYS A O 1
ATOM 1376 N N . ARG A 1 182 ? -17.538 7.612 -17.932 1.00 41.44 182 ARG A N 1
ATOM 1377 C CA . ARG A 1 182 ? -17.112 7.198 -19.267 1.00 41.44 182 ARG A CA 1
ATOM 1378 C C . ARG A 1 182 ? -16.046 6.134 -19.066 1.00 41.44 182 ARG A C 1
ATOM 1380 O O . ARG A 1 182 ? -14.883 6.459 -18.864 1.00 41.44 182 ARG A O 1
ATOM 1387 N N . ALA A 1 183 ? -16.473 4.871 -19.033 1.00 49.88 183 ALA A N 1
ATOM 1388 C CA . ALA A 1 183 ? -15.541 3.765 -19.190 1.00 49.88 183 ALA A CA 1
ATOM 1389 C C . ALA A 1 183 ? -14.826 3.991 -20.527 1.00 49.88 183 ALA A C 1
ATOM 1391 O O . ALA A 1 183 ? -15.474 4.147 -21.566 1.00 49.88 183 ALA A O 1
ATOM 1392 N N . GLN A 1 184 ? -13.506 4.135 -20.484 1.00 52.44 184 GLN A N 1
ATOM 1393 C CA . GLN A 1 184 ? -12.709 4.242 -21.694 1.00 52.44 184 GLN A CA 1
ATOM 1394 C C . GLN A 1 184 ? -12.863 2.913 -22.439 1.00 52.44 184 GLN A C 1
ATOM 1396 O O . GLN A 1 184 ? -12.712 1.857 -21.826 1.00 52.44 184 GLN A O 1
ATOM 1401 N N . LYS A 1 185 ? -13.226 2.948 -23.727 1.00 55.81 185 LYS A N 1
ATOM 1402 C CA . LYS A 1 185 ? -13.245 1.730 -24.544 1.00 55.81 185 LYS A CA 1
ATOM 1403 C C . LYS A 1 185 ? -11.843 1.124 -24.493 1.00 55.81 185 LYS A C 1
ATOM 1405 O O . LYS A 1 185 ? -10.885 1.782 -24.890 1.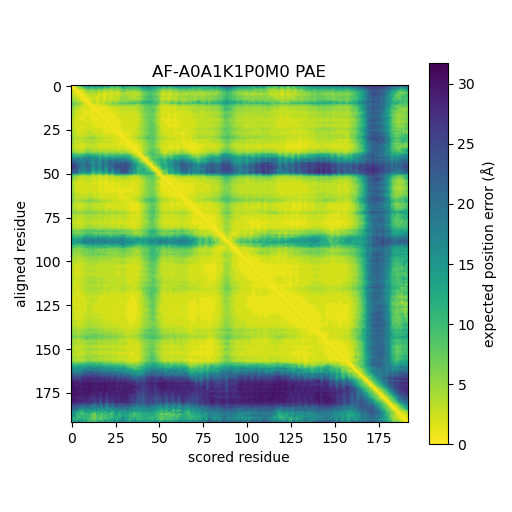00 55.81 185 LYS A O 1
ATOM 1410 N N . THR A 1 186 ? -11.718 -0.092 -23.972 1.00 70.75 186 THR A N 1
ATOM 1411 C CA . THR A 1 186 ? -10.453 -0.836 -23.859 1.00 70.75 186 THR A CA 1
ATOM 1412 C C . THR A 1 186 ? -10.096 -1.504 -25.189 1.00 70.75 186 THR A C 1
ATOM 1414 O O . THR A 1 186 ? -9.736 -2.676 -25.231 1.00 70.75 186 THR A O 1
ATOM 1417 N N . GLU A 1 187 ? -10.267 -0.777 -26.292 1.00 78.00 187 GLU A N 1
ATOM 1418 C CA . GLU A 1 187 ? -9.977 -1.242 -27.644 1.00 78.00 187 GLU A CA 1
ATOM 1419 C C . GLU A 1 187 ? -8.649 -0.621 -28.077 1.00 78.00 187 GLU A C 1
ATOM 1421 O O . GLU A 1 187 ? -8.498 0.601 -28.088 1.00 78.00 187 GLU A O 1
ATOM 1426 N N . GLN A 1 188 ? -7.684 -1.466 -28.427 1.00 75.62 188 GLN A N 1
ATOM 1427 C CA . GLN A 1 188 ? -6.447 -1.051 -29.072 1.00 75.62 188 GLN A CA 1
ATOM 1428 C C . GLN A 1 188 ? -6.409 -1.717 -30.443 1.00 75.62 188 GLN A C 1
ATOM 1430 O O . GLN A 1 188 ? -6.286 -2.936 -30.539 1.00 75.62 188 GLN A O 1
ATOM 1435 N N . THR A 1 189 ? -6.516 -0.924 -31.505 1.00 80.88 189 THR A N 1
ATOM 1436 C CA . THR A 1 189 ? -6.330 -1.428 -32.867 1.00 80.88 189 THR A CA 1
ATOM 1437 C C . THR A 1 189 ? -4.845 -1.682 -33.096 1.00 80.88 189 THR A C 1
ATOM 1439 O O . THR A 1 189 ? -4.013 -0.804 -32.851 1.00 80.88 189 THR A O 1
ATOM 1442 N N . ILE A 1 190 ? -4.519 -2.887 -33.551 1.00 72.94 190 ILE A N 1
ATOM 1443 C CA . ILE A 1 190 ? -3.166 -3.304 -33.921 1.00 72.94 190 ILE A CA 1
ATOM 1444 C C . ILE A 1 190 ? -3.245 -3.851 -35.348 1.00 72.94 190 ILE A C 1
ATOM 1446 O O . ILE A 1 190 ? -4.162 -4.605 -35.668 1.00 72.94 190 ILE A O 1
ATOM 1450 N N . LEU A 1 191 ? -2.309 -3.437 -36.198 1.00 44.94 191 LEU A N 1
ATOM 1451 C CA . LEU A 1 191 ? -2.105 -3.965 -37.548 1.00 44.94 191 LEU A CA 1
ATOM 1452 C C . LEU A 1 191 ? -0.830 -4.817 -37.513 1.00 44.94 191 LEU A C 1
ATOM 1454 O O . LEU A 1 191 ? 0.148 -4.398 -36.889 1.00 44.94 191 LEU A O 1
ATOM 1458 N N . PHE A 1 192 ? -0.870 -6.002 -38.122 1.00 65.75 192 PHE A N 1
ATOM 1459 C CA . PHE A 1 192 ? 0.282 -6.899 -38.256 1.00 65.75 192 PHE A CA 1
ATOM 1460 C C . PHE A 1 192 ? 0.985 -6.676 -39.591 1.00 65.75 192 PHE A C 1
ATOM 1462 O O . PHE A 1 192 ? 0.261 -6.453 -40.589 1.00 65.75 192 PHE A O 1
#

Mean predicted aligned error: 8.76 Å

Nearest PDB structures (foldseek):
  7un1-assembly1_KE  TM=3.831E-01  e=3.625E+00  Homo sapiens
  7un1-assembly1_LC  TM=2.696E-01  e=4.562E+00  Homo sapiens
  1vlc-assembly1_A-2  TM=2.722E-01  e=7.650E+00  Thermotoga maritima

pLDDT: mean 83.51, std 18.18, range [36.59, 98.25]

Foldseek 3Di:
DDFDDAWADDDDQVNRLQRSLVVLLVVDAAPDAAEAEDAPCPDPPPCRNDPSNSVSNVVSCCVHHVDYFYQYPCLLCLLLPQDQWDDDPPPIDGHDPVVSLVVLQVSQCVPPVDRQPGSVSSSRVSRSVLSVLLVVVVVPPDLVVGDPSNSLSSCCRVPVPVNVVVPDPDDPDDDDDDDPDDDDPPDDDDDD

Sequence (192 aa):
MTAKELTGAGASTPRKIRTLHDEVLRHLQKGDNVCIEGFALDAQDTNKVSSGNNWAARLAADRIVGAFEVAAPGQLKKFVDVSEWTGVKGSKKRLPGPTVKKLVQQAVERIWGFRAPTDNIADAYVLARIAEALHAVKAGRDPATYPDYQREVLESIIDPDSAKKKGKTKKPGAAARGPAKRAQKTEQTILF